Protein AF-0000000080439997 (afdb_homodimer)

Organism: NCBI:txid29372

Solvent-accessible surface area (backbone atoms only — not comparable to full-atom values): 9940 Å² total; per-residue (Å²): 113,70,69,56,51,56,52,47,49,55,49,49,41,63,66,61,65,52,60,68,53,77,73,64,44,44,28,35,40,38,34,44,61,46,39,37,36,40,36,32,36,41,65,47,78,74,46,76,52,44,46,35,39,30,28,35,37,78,88,45,39,37,34,40,32,36,43,66,38,39,79,75,43,76,54,88,40,37,38,30,35,35,33,43,54,38,37,38,34,52,59,72,80,76,79,117,114,70,70,55,51,56,51,46,50,54,49,49,42,64,66,62,66,52,60,68,54,77,74,64,46,46,30,34,39,37,33,44,59,46,40,39,37,40,36,32,35,41,66,48,78,74,46,76,50,46,47,35,39,31,29,34,37,79,87,44,41,38,35,39,31,35,44,64,39,40,79,74,43,77,56,88,40,36,37,32,37,35,34,44,56,40,36,38,34,51,60,72,80,78,79,117

Nearest PDB structures (foldseek):
  3ipf-assembly3_B  TM=9.639E-01  e=4.984E-04  Desulfitobacterium hafniense Y51
  3ipf-assembly2_A  TM=9.045E-01  e=3.988E-04  Desulfitobacterium hafniense Y51
  2ks0-assembly1_B  TM=7.551E-01  e=1.899E-03  Desulfitobacterium hafniense Y51
  7lby-assembly1_A  TM=3.905E-01  e=2.128E+00  Escherichia coli K-12
  5ejl-assembly1_A  TM=4.174E-01  e=5.487E+00  Klebsiella pneumoniae

Structure (mmCIF, N/CA/C/O backbone):
data_AF-0000000080439997-model_v1
#
loop_
_entity.id
_entity.type
_entity.pdbx_description
1 polymer 'Sporulation protein YqfC'
#
loop_
_atom_site.group_PDB
_atom_site.id
_atom_site.type_symbol
_atom_site.label_atom_id
_atom_site.label_alt_id
_atom_site.label_comp_id
_atom_site.label_asym_id
_atom_site.label_entity_id
_atom_site.label_seq_id
_atom_site.pdbx_PDB_ins_code
_atom_site.Cartn_x
_atom_site.Cartn_y
_atom_site.Cartn_z
_atom_site.occupancy
_atom_site.B_iso_or_equiv
_atom_site.auth_seq_id
_atom_site.auth_comp_id
_atom_site.auth_asym_id
_atom_site.auth_atom_id
_atom_site.pdbx_PDB_model_num
ATOM 1 N N . MET A 1 1 ? 15.32 -33.281 -9.984 1 46.03 1 MET A N 1
ATOM 2 C CA . MET A 1 1 ? 15.539 -33.312 -8.539 1 46.03 1 MET A CA 1
ATOM 3 C C . MET A 1 1 ? 15.477 -31.906 -7.957 1 46.03 1 MET A C 1
ATOM 5 O O . MET A 1 1 ? 15.352 -31.734 -6.742 1 46.03 1 MET A O 1
ATOM 9 N N . GLU A 1 2 ? 15.922 -30.922 -8.82 1 55.56 2 GLU A N 1
ATOM 10 C CA . GLU A 1 2 ? 16.031 -29.516 -8.43 1 55.56 2 GLU A CA 1
ATOM 11 C C . GLU A 1 2 ? 14.656 -28.906 -8.156 1 55.56 2 GLU A C 1
ATOM 13 O O . GLU A 1 2 ? 14.492 -28.125 -7.215 1 55.56 2 GLU A O 1
ATOM 18 N N . ASN A 1 3 ? 13.695 -29.438 -8.93 1 55.62 3 ASN A N 1
ATOM 19 C CA . ASN A 1 3 ? 12.344 -28.906 -8.781 1 55.62 3 ASN A CA 1
ATOM 20 C C . ASN A 1 3 ? 11.711 -29.359 -7.465 1 55.62 3 ASN A C 1
ATOM 22 O O . ASN A 1 3 ? 10.828 -28.672 -6.938 1 55.62 3 ASN A O 1
ATOM 26 N N . LYS A 1 4 ? 12.172 -30.562 -7.062 1 51.25 4 LYS A N 1
ATOM 27 C CA . LYS A 1 4 ? 11.641 -31.125 -5.828 1 51.25 4 LYS A CA 1
ATOM 28 C C . LYS A 1 4 ? 12.172 -30.375 -4.609 1 51.25 4 LYS A C 1
ATOM 30 O O . LYS A 1 4 ? 11.445 -30.172 -3.631 1 51.25 4 LYS A O 1
ATOM 35 N N . PHE A 1 5 ? 13.445 -29.953 -4.738 1 51.47 5 PHE A N 1
ATOM 36 C CA . PHE A 1 5 ? 14.055 -29.234 -3.621 1 51.47 5 PHE A CA 1
ATOM 37 C C . PHE A 1 5 ? 13.359 -27.891 -3.402 1 51.47 5 PHE A C 1
ATOM 39 O O . PHE A 1 5 ? 13.211 -27.453 -2.264 1 51.47 5 PHE A O 1
ATOM 46 N N . LYS A 1 6 ? 12.992 -27.188 -4.406 1 54.81 6 LYS A N 1
ATOM 47 C CA . LYS A 1 6 ? 12.32 -25.891 -4.309 1 54.81 6 LYS A CA 1
ATOM 48 C C . LYS A 1 6 ? 10.93 -26.047 -3.705 1 54.81 6 LYS A C 1
ATOM 50 O O . LYS A 1 6 ? 10.484 -25.188 -2.941 1 54.81 6 LYS A O 1
ATOM 55 N N . ASN A 1 7 ? 10.312 -27.094 -4.023 1 55.12 7 ASN A N 1
ATOM 56 C CA . ASN A 1 7 ? 8.992 -27.359 -3.465 1 55.12 7 ASN A CA 1
ATOM 57 C C . ASN A 1 7 ? 9.062 -27.641 -1.968 1 55.12 7 ASN A C 1
ATOM 59 O O . ASN A 1 7 ? 8.172 -27.25 -1.213 1 55.12 7 ASN A O 1
ATOM 63 N N . ARG A 1 8 ? 10.031 -28.5 -1.677 1 52.81 8 ARG A N 1
ATOM 64 C CA . ARG A 1 8 ? 10.18 -28.844 -0.264 1 52.81 8 ARG A CA 1
ATOM 65 C C . ARG A 1 8 ? 10.562 -27.609 0.553 1 52.81 8 ARG A C 1
ATOM 67 O O . ARG A 1 8 ? 10.188 -27.484 1.722 1 52.81 8 ARG A O 1
ATOM 74 N N . LYS A 1 9 ? 11.445 -26.75 0.109 1 53.84 9 LYS A N 1
ATOM 75 C CA . LYS A 1 9 ? 11.844 -25.5 0.754 1 53.84 9 LYS A CA 1
ATOM 76 C C . LYS A 1 9 ? 10.633 -24.609 1.023 1 53.84 9 LYS A C 1
ATOM 78 O O . LYS A 1 9 ? 10.508 -24.031 2.105 1 53.84 9 LYS A O 1
ATOM 83 N N . ASN A 1 10 ? 9.688 -24.547 0.13 1 54.62 10 ASN A N 1
ATOM 84 C CA . ASN A 1 10 ? 8.445 -23.797 0.344 1 54.62 10 ASN A CA 1
ATOM 85 C C . ASN A 1 10 ? 7.59 -24.453 1.432 1 54.62 10 ASN A C 1
ATOM 87 O O . ASN A 1 10 ? 6.93 -23.75 2.203 1 54.62 10 ASN A O 1
ATOM 91 N N . GLU A 1 11 ? 7.75 -25.797 1.513 1 54.31 11 GLU A N 1
ATOM 92 C CA . GLU A 1 11 ? 7.004 -26.516 2.539 1 54.31 11 GLU A CA 1
ATOM 93 C C . GLU A 1 11 ? 7.625 -26.312 3.918 1 54.31 11 GLU A C 1
ATOM 95 O O . GLU A 1 11 ? 6.91 -26.172 4.91 1 54.31 11 GLU A O 1
ATOM 100 N N . VAL A 1 12 ? 8.906 -26.547 3.975 1 55.28 12 VAL A N 1
ATOM 101 C CA . VAL A 1 12 ? 9.586 -26.344 5.25 1 55.28 12 VAL A CA 1
ATOM 102 C C . VAL A 1 12 ? 9.43 -24.891 5.684 1 55.28 12 VAL A C 1
ATOM 104 O O . VAL A 1 12 ? 9.195 -24.609 6.863 1 55.28 12 VAL A O 1
ATOM 107 N N . ILE A 1 13 ? 9.648 -23.938 4.742 1 53.53 13 ILE A N 1
ATOM 108 C CA . ILE A 1 13 ? 9.508 -22.516 5.035 1 53.53 13 ILE A CA 1
ATOM 109 C C . ILE A 1 13 ? 8.086 -22.234 5.516 1 53.53 13 ILE A C 1
ATOM 111 O O . ILE A 1 13 ? 7.887 -21.453 6.445 1 53.53 13 ILE A O 1
ATOM 115 N N . LYS A 1 14 ? 7.145 -22.875 4.859 1 51.69 14 LYS A N 1
ATOM 116 C CA . LYS A 1 14 ? 5.777 -22.719 5.355 1 51.69 14 LYS A CA 1
ATOM 117 C C . LYS A 1 14 ? 5.66 -23.203 6.801 1 51.69 14 LYS A C 1
ATOM 119 O O . LYS A 1 14 ? 4.855 -22.688 7.57 1 51.69 14 LYS A O 1
ATOM 124 N N . LYS A 1 15 ? 6.387 -24.25 7.043 1 51.72 15 LYS A N 1
ATOM 125 C CA . LYS A 1 15 ? 6.301 -24.828 8.383 1 51.72 15 LYS A CA 1
ATOM 126 C C . LYS A 1 15 ? 7.094 -24 9.391 1 51.72 15 LYS A C 1
ATOM 128 O O . LYS A 1 15 ? 6.828 -24.047 10.594 1 51.72 15 LYS A O 1
ATOM 133 N N . LEU A 1 16 ? 8.242 -23.469 8.82 1 53.72 16 LEU A N 1
ATOM 134 C CA . LEU A 1 16 ? 9.086 -22.797 9.805 1 53.72 16 LEU A CA 1
ATOM 135 C C . LEU A 1 16 ? 8.508 -21.438 10.18 1 53.72 16 LEU A C 1
ATOM 137 O O . LEU A 1 16 ? 9 -20.781 11.102 1 53.72 16 LEU A O 1
ATOM 141 N N . ASN A 1 17 ? 7.395 -21.141 9.938 1 54 17 ASN A N 1
ATOM 142 C CA . ASN A 1 17 ? 6.719 -19.891 10.234 1 54 17 ASN A CA 1
ATOM 143 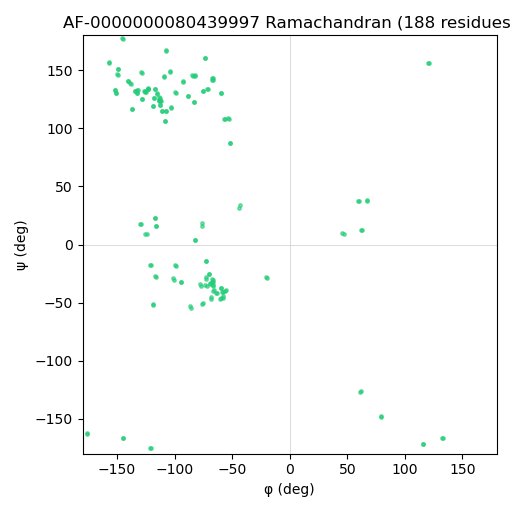C C . ASN A 1 17 ? 7.57 -18.688 9.836 1 54 17 ASN A C 1
ATOM 145 O O . ASN A 1 17 ? 7.57 -17.656 10.523 1 54 17 ASN A O 1
ATOM 149 N N . LEU A 1 18 ? 8.719 -18.984 9.102 1 55.97 18 LEU A N 1
ATOM 150 C CA . LEU A 1 18 ? 9.539 -17.828 8.75 1 55.97 18 LEU A CA 1
ATOM 151 C C . LEU A 1 18 ? 8.742 -16.844 7.906 1 55.97 18 LEU A C 1
ATOM 153 O O . LEU A 1 18 ? 7.895 -17.234 7.105 1 55.97 18 LEU A O 1
ATOM 157 N N . PRO A 1 19 ? 8.812 -15.641 8.336 1 54.41 19 PRO A N 1
ATOM 158 C CA . PRO A 1 19 ? 8.031 -14.648 7.602 1 54.41 19 PRO A CA 1
ATOM 159 C C . PRO A 1 19 ? 8.367 -14.602 6.113 1 54.41 19 PRO A C 1
ATOM 161 O O . PRO A 1 19 ? 9.523 -14.828 5.73 1 54.41 19 PRO A O 1
ATOM 164 N N . LYS A 1 20 ? 7.527 -15.062 5.203 1 54.53 20 LYS A N 1
ATOM 165 C CA . LYS A 1 20 ? 7.641 -15.016 3.75 1 54.53 20 LYS A CA 1
ATOM 166 C C . LYS A 1 20 ? 8.617 -13.938 3.307 1 54.53 20 LYS A C 1
ATOM 168 O O . LYS A 1 20 ? 9.352 -14.117 2.328 1 54.53 20 LYS A O 1
ATOM 173 N N . GLU A 1 21 ? 8.742 -12.898 4.121 1 59.5 21 GLU A N 1
ATOM 174 C CA . GLU A 1 21 ? 9.562 -11.758 3.711 1 59.5 21 GLU A CA 1
ATOM 175 C C . GLU A 1 21 ? 11.047 -12.125 3.689 1 59.5 21 GLU A C 1
ATOM 177 O O . GLU A 1 21 ? 11.781 -11.719 2.789 1 59.5 21 GLU A O 1
ATOM 182 N N . VAL A 1 22 ? 11.391 -13.008 4.625 1 60.62 22 VAL A N 1
ATOM 183 C CA . VAL A 1 22 ? 12.805 -13.32 4.785 1 60.62 22 VAL A CA 1
ATOM 184 C C . VAL A 1 22 ? 13.297 -14.125 3.586 1 60.62 22 VAL A C 1
ATOM 186 O O . VAL A 1 22 ? 14.422 -13.938 3.119 1 60.62 22 VAL A O 1
ATOM 189 N N . MET A 1 23 ? 12.391 -14.727 3.064 1 67.25 23 MET A N 1
ATOM 190 C CA . MET A 1 23 ? 12.906 -15.68 2.08 1 67.25 23 MET A CA 1
ATOM 191 C C . MET A 1 23 ? 12.766 -15.125 0.666 1 67.25 23 MET A C 1
ATOM 193 O O . MET A 1 23 ? 13.609 -15.391 -0.193 1 67.25 23 MET A O 1
ATOM 197 N N . THR A 1 24 ? 11.836 -14.375 0.482 1 77.31 24 THR A N 1
ATOM 198 C CA . THR A 1 24 ? 11.562 -14.047 -0.915 1 77.31 24 THR A CA 1
ATOM 199 C C . THR A 1 24 ? 12.156 -12.695 -1.282 1 77.31 24 THR A C 1
ATOM 201 O O . THR A 1 24 ? 12.445 -12.43 -2.451 1 77.31 24 THR A O 1
ATOM 204 N N . GLY A 1 25 ? 12.477 -11.875 -0.293 1 87.88 25 GLY A N 1
ATOM 205 C CA . GLY A 1 25 ? 12.953 -10.531 -0.584 1 87.88 25 GLY A CA 1
ATOM 206 C C . GLY A 1 25 ? 11.922 -9.672 -1.301 1 87.88 25 GLY A C 1
ATOM 207 O O . GLY A 1 25 ? 12.266 -8.641 -1.887 1 87.88 25 GLY A O 1
ATOM 208 N N . GLU A 1 26 ? 10.734 -10.203 -1.282 1 91.75 26 GLU A N 1
ATOM 209 C CA . GLU A 1 26 ? 9.68 -9.43 -1.939 1 91.75 26 GLU A CA 1
ATOM 210 C C . GLU A 1 26 ? 9.391 -8.133 -1.19 1 91.75 26 GLU A C 1
ATOM 212 O O . GLU A 1 26 ? 9.398 -8.109 0.042 1 91.75 26 GLU A O 1
ATOM 217 N N . PRO A 1 27 ? 9.141 -7.078 -1.965 1 95.31 27 PRO A N 1
ATOM 218 C CA . PRO A 1 27 ? 8.859 -5.816 -1.273 1 95.31 27 PRO A CA 1
ATOM 219 C C . PRO A 1 27 ? 7.551 -5.852 -0.492 1 95.31 27 PRO A C 1
ATOM 221 O O . PRO A 1 27 ? 6.605 -6.531 -0.896 1 95.31 27 PRO A O 1
ATOM 224 N N . LYS A 1 28 ? 7.516 -5.27 0.567 1 96.62 28 LYS A N 1
ATOM 225 C CA . LYS A 1 28 ? 6.32 -5.047 1.38 1 96.62 28 LYS A CA 1
ATOM 226 C C . LYS A 1 28 ? 6.035 -3.559 1.548 1 96.62 28 LYS A C 1
ATOM 228 O O . LYS A 1 28 ? 6.879 -2.814 2.057 1 96.62 28 LYS A O 1
ATOM 233 N N . ILE A 1 29 ? 4.906 -3.117 1.091 1 97.56 29 ILE A N 1
ATOM 234 C CA . ILE A 1 29 ? 4.527 -1.709 1.139 1 97.56 29 ILE A CA 1
ATOM 235 C C . ILE A 1 29 ? 3.355 -1.523 2.102 1 97.56 29 ILE A C 1
ATOM 237 O O . ILE A 1 29 ? 2.326 -2.189 1.971 1 97.56 29 ILE A O 1
ATOM 241 N N . THR A 1 30 ? 3.537 -0.731 3.121 1 97.75 30 THR A N 1
ATOM 242 C CA . THR A 1 30 ? 2.467 -0.41 4.059 1 97.75 30 THR A CA 1
ATOM 243 C C . THR A 1 30 ? 2.09 1.065 3.965 1 97.75 30 THR A C 1
ATOM 245 O O . THR A 1 30 ? 2.943 1.941 4.121 1 97.75 30 THR A O 1
ATOM 248 N N . ILE A 1 31 ? 0.847 1.325 3.715 1 96.88 31 ILE A N 1
ATOM 249 C CA . ILE A 1 31 ? 0.321 2.684 3.629 1 96.88 31 ILE A CA 1
ATOM 250 C C . ILE A 1 31 ? -0.645 2.936 4.785 1 96.88 31 ILE A C 1
ATOM 252 O O . ILE A 1 31 ? -1.577 2.16 5.004 1 96.88 31 ILE A O 1
ATOM 256 N N . ILE A 1 32 ? -0.375 3.926 5.5 1 95.81 32 ILE A N 1
ATOM 257 C CA . ILE A 1 32 ? -1.282 4.355 6.559 1 95.81 32 ILE A CA 1
ATOM 258 C C . ILE A 1 32 ? -1.982 5.648 6.148 1 95.81 32 ILE A C 1
ATOM 260 O O . ILE A 1 32 ? -1.347 6.699 6.043 1 95.81 32 ILE A O 1
ATOM 264 N N . GLY A 1 33 ? -3.283 5.531 5.98 1 94.44 33 GLY A N 1
ATOM 265 C CA . GLY A 1 33 ? -3.988 6.684 5.438 1 94.44 33 GLY A CA 1
ATOM 266 C C . GLY A 1 33 ? -3.523 7.066 4.047 1 94.44 33 GLY A C 1
ATOM 267 O O . GLY A 1 33 ? -3.572 6.25 3.123 1 94.44 33 GLY A O 1
ATOM 268 N N . LYS A 1 34 ? -3.168 8.25 3.898 1 94.31 34 LYS A N 1
ATOM 269 C CA . LYS A 1 34 ? -2.535 8.758 2.686 1 94.31 34 LYS A CA 1
ATOM 270 C C . LYS A 1 34 ? -1.27 9.547 3.016 1 94.31 34 LYS A C 1
ATOM 272 O O . LYS A 1 34 ? -0.798 10.344 2.201 1 94.31 34 LYS A O 1
ATOM 277 N N . GLU A 1 35 ? -0.802 9.305 4.262 1 95.56 35 GLU A N 1
ATOM 278 C CA . GLU A 1 35 ? 0.202 10.234 4.762 1 95.56 35 GLU A CA 1
ATOM 279 C C . GLU A 1 35 ? 1.536 9.539 5 1 95.56 35 GLU A C 1
ATOM 281 O O . GLU A 1 35 ? 2.582 10.188 5.062 1 95.56 35 GLU A O 1
ATOM 286 N N . GLU A 1 36 ? 1.481 8.336 5.27 1 97 36 GLU A N 1
ATOM 287 C CA . GLU A 1 36 ? 2.713 7.621 5.59 1 97 36 GLU A CA 1
ATOM 288 C C . GLU A 1 36 ? 2.811 6.312 4.809 1 97 36 GLU A C 1
ATOM 290 O O . GLU A 1 36 ? 1.851 5.543 4.754 1 97 36 GLU A O 1
ATOM 295 N N . ILE A 1 37 ? 4.023 6.09 4.203 1 97.75 37 ILE A N 1
ATOM 296 C CA . ILE A 1 37 ? 4.285 4.84 3.496 1 97.75 37 ILE A CA 1
ATOM 297 C C . ILE A 1 37 ? 5.59 4.227 4 1 97.75 37 ILE A C 1
ATOM 299 O O . ILE A 1 37 ? 6.617 4.906 4.066 1 97.75 37 ILE A O 1
ATOM 303 N N . ASN A 1 38 ? 5.492 3.039 4.41 1 97.94 38 ASN A N 1
ATOM 304 C CA . ASN A 1 38 ? 6.664 2.236 4.746 1 97.94 38 ASN A CA 1
ATOM 305 C C . ASN A 1 38 ? 6.977 1.217 3.652 1 97.94 38 ASN A C 1
ATOM 307 O O . ASN A 1 38 ? 6.133 0.383 3.318 1 97.94 38 ASN A O 1
ATOM 311 N N . ILE A 1 39 ? 8.133 1.283 3.025 1 97.88 39 ILE A N 1
ATOM 312 C CA . ILE A 1 39 ? 8.539 0.369 1.965 1 97.88 39 ILE A CA 1
ATOM 313 C C . ILE A 1 39 ? 9.68 -0.519 2.459 1 97.88 39 ILE A C 1
ATOM 315 O O . ILE A 1 39 ? 10.773 -0.031 2.744 1 97.88 39 ILE A O 1
ATOM 319 N N . GLU A 1 40 ? 9.414 -1.778 2.547 1 95.75 40 GLU A N 1
ATOM 320 C CA . GLU A 1 40 ? 10.398 -2.771 2.961 1 95.75 40 GLU A CA 1
ATOM 321 C C . GLU A 1 40 ? 10.922 -3.561 1.765 1 95.75 40 GLU A C 1
ATOM 323 O O . GLU A 1 40 ? 10.203 -3.768 0.786 1 95.75 40 GLU A O 1
ATOM 328 N N . ASN A 1 41 ? 12.117 -3.914 1.939 1 95.62 41 ASN A N 1
ATOM 329 C CA . ASN A 1 41 ? 12.82 -4.723 0.949 1 95.62 41 ASN A CA 1
ATOM 330 C C . ASN A 1 41 ? 12.898 -4.012 -0.399 1 95.62 41 ASN A C 1
ATOM 332 O O . ASN A 1 41 ? 12.578 -4.602 -1.435 1 95.62 41 ASN A O 1
ATOM 336 N N . HIS A 1 42 ? 13.086 -2.654 -0.269 1 96.5 42 HIS A N 1
ATOM 337 C CA . HIS A 1 42 ? 13.43 -1.918 -1.481 1 96.5 42 HIS A CA 1
ATOM 338 C C . HIS A 1 42 ? 14.867 -2.191 -1.908 1 96.5 42 HIS A C 1
ATOM 340 O O . HIS A 1 42 ? 15.672 -2.676 -1.111 1 96.5 42 HIS A O 1
ATOM 346 N N . LYS A 1 43 ? 15.172 -1.918 -3.172 1 96.44 43 LYS A N 1
ATOM 347 C CA . LYS A 1 43 ? 16.516 -2.139 -3.697 1 96.44 43 LYS A CA 1
ATOM 348 C C . LYS A 1 43 ? 17.156 -0.825 -4.141 1 96.44 43 LYS A C 1
ATOM 350 O O . LYS A 1 43 ? 17.938 -0.8 -5.094 1 96.44 43 LYS A O 1
ATOM 355 N N . GLY A 1 44 ? 16.703 0.245 -3.627 1 96.81 44 GLY A N 1
ATOM 356 C CA . GLY A 1 44 ? 17.344 1.529 -3.877 1 96.81 44 GLY A CA 1
ATOM 357 C C . GLY A 1 44 ? 16.406 2.539 -4.523 1 96.81 44 GLY A C 1
ATOM 358 O O . GLY A 1 44 ? 15.477 2.162 -5.234 1 96.81 44 GLY A O 1
ATOM 359 N N . ILE A 1 45 ? 16.734 3.781 -4.328 1 97.62 45 ILE A N 1
ATOM 360 C CA . ILE A 1 45 ? 15.953 4.883 -4.891 1 97.62 45 ILE A CA 1
ATOM 361 C C . ILE A 1 45 ? 16.469 5.211 -6.289 1 97.62 45 ILE A C 1
ATOM 363 O O . ILE A 1 45 ? 17.672 5.379 -6.492 1 97.62 45 ILE A O 1
ATOM 367 N N . ILE A 1 46 ? 15.578 5.242 -7.215 1 97.69 46 ILE A N 1
ATOM 368 C CA . ILE A 1 46 ? 15.906 5.637 -8.578 1 97.69 46 ILE A CA 1
ATOM 369 C C . ILE A 1 46 ? 15.828 7.156 -8.711 1 97.69 46 ILE A C 1
ATOM 371 O O . ILE A 1 46 ? 16.766 7.789 -9.219 1 97.69 46 ILE A O 1
ATOM 375 N N . LYS A 1 47 ? 14.711 7.703 -8.344 1 97.69 47 LYS A N 1
ATOM 376 C CA . LYS A 1 47 ? 14.445 9.133 -8.422 1 97.69 47 LYS A CA 1
ATOM 377 C C . LYS A 1 47 ? 13.484 9.57 -7.316 1 97.69 47 LYS A C 1
ATOM 379 O O . LYS A 1 47 ? 12.633 8.797 -6.879 1 97.69 47 LYS A O 1
ATOM 384 N N . PHE A 1 48 ? 13.773 10.859 -6.871 1 97.75 48 PHE A N 1
ATOM 385 C CA . PHE A 1 48 ? 12.93 11.359 -5.789 1 97.75 48 PHE A CA 1
ATOM 386 C C . PHE A 1 48 ? 12.805 12.875 -5.852 1 97.75 48 PHE A C 1
ATOM 388 O O . PHE A 1 48 ? 13.797 13.578 -6.078 1 97.75 48 PHE A O 1
ATOM 395 N N . ASP A 1 49 ? 11.562 13.312 -5.777 1 97.56 49 ASP A N 1
ATOM 396 C CA . ASP A 1 49 ? 11.273 14.711 -5.484 1 97.56 49 ASP A CA 1
ATOM 397 C C . ASP A 1 49 ? 10.016 14.844 -4.633 1 97.56 49 ASP A C 1
ATOM 399 O O . ASP A 1 49 ? 9.539 13.867 -4.059 1 97.56 49 ASP A O 1
ATOM 403 N N . ASP A 1 50 ? 9.547 16.016 -4.559 1 97.38 50 ASP A N 1
ATOM 404 C CA . ASP A 1 50 ? 8.453 16.219 -3.619 1 97.38 50 ASP A CA 1
ATOM 405 C C . ASP A 1 50 ? 7.117 15.805 -4.234 1 97.38 50 ASP A C 1
ATOM 407 O O . ASP A 1 50 ? 6.074 15.891 -3.584 1 97.38 50 ASP A O 1
ATOM 411 N N . ASN A 1 51 ? 7.148 15.258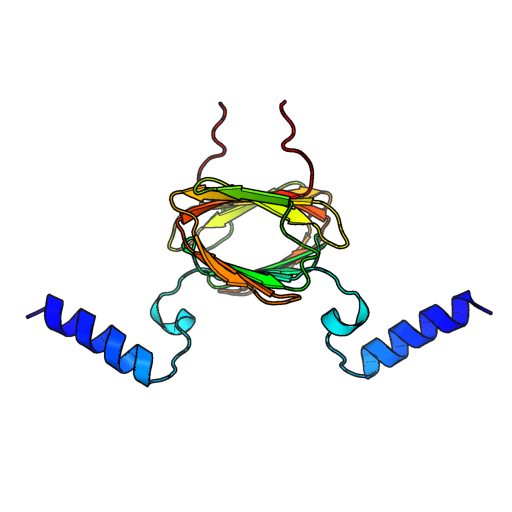 -5.477 1 97.75 51 ASN A N 1
ATOM 412 C CA . ASN A 1 51 ? 5.91 14.852 -6.133 1 97.75 51 ASN A CA 1
AT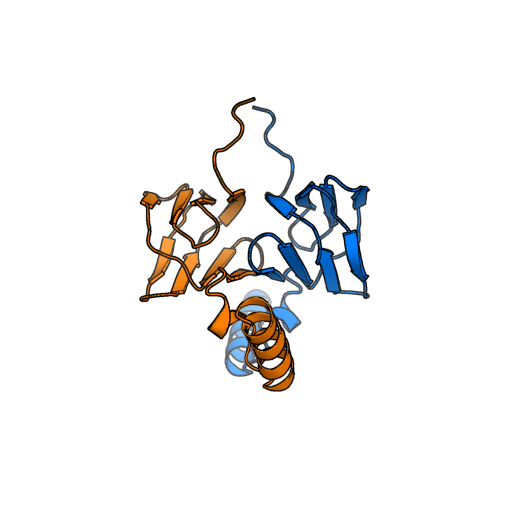OM 413 C C . ASN A 1 51 ? 5.91 13.367 -6.477 1 97.75 51 ASN A C 1
ATOM 415 O O . ASN A 1 51 ? 4.879 12.812 -6.852 1 97.75 51 ASN A O 1
ATOM 419 N N . PHE A 1 52 ? 7.086 12.734 -6.496 1 96.75 52 PHE A N 1
ATOM 420 C CA . PHE A 1 52 ? 7.105 11.305 -6.754 1 96.75 52 PHE A CA 1
ATOM 421 C C . PHE A 1 52 ? 8.375 10.672 -6.191 1 96.75 52 PHE A C 1
ATOM 423 O O . PHE A 1 52 ? 9.375 11.359 -5.969 1 96.75 52 PHE A O 1
ATOM 430 N N . ILE A 1 53 ? 8.367 9.383 -5.906 1 97.62 53 ILE A N 1
ATOM 431 C CA . ILE A 1 53 ? 9.523 8.547 -5.594 1 97.62 53 ILE A CA 1
ATOM 432 C C . ILE A 1 53 ? 9.461 7.258 -6.41 1 97.62 53 ILE A C 1
ATOM 434 O O . ILE A 1 53 ? 8.414 6.609 -6.484 1 97.62 53 ILE A O 1
ATOM 438 N N . SER A 1 54 ? 10.555 6.957 -7.039 1 97.88 54 SER A N 1
ATOM 439 C CA . SER A 1 54 ? 10.719 5.727 -7.801 1 97.88 54 SER A CA 1
ATOM 440 C C . SER A 1 54 ? 11.797 4.836 -7.184 1 97.88 54 SER A C 1
ATOM 442 O O . SER A 1 54 ? 12.914 5.293 -6.926 1 97.88 54 SER A O 1
ATOM 444 N N . LEU A 1 55 ? 11.438 3.586 -7 1 97.62 55 LEU A N 1
ATOM 445 C CA . LEU A 1 55 ? 12.328 2.658 -6.305 1 97.62 55 LEU A CA 1
ATOM 446 C C . LEU A 1 55 ? 12.523 1.384 -7.121 1 97.62 55 LEU A C 1
ATOM 448 O O . LEU A 1 55 ? 11.594 0.922 -7.793 1 97.62 55 LEU A O 1
ATOM 452 N N . ASN A 1 56 ? 13.68 0.887 -6.941 1 97.62 56 ASN A N 1
ATOM 453 C CA . ASN A 1 56 ? 13.906 -0.47 -7.426 1 97.62 56 ASN A CA 1
ATOM 454 C C . ASN A 1 56 ? 13.453 -1.513 -6.41 1 97.62 56 ASN A C 1
ATOM 456 O O . ASN A 1 56 ? 13.539 -1.288 -5.199 1 97.62 56 ASN A O 1
ATOM 460 N N . SER A 1 57 ? 12.961 -2.604 -6.938 1 95.69 57 SER A N 1
ATOM 461 C CA . SER A 1 57 ? 12.625 -3.756 -6.109 1 95.69 57 SER A CA 1
ATOM 462 C C . SER A 1 57 ? 12.891 -5.062 -6.848 1 95.69 57 SER A C 1
ATOM 464 O O . SER A 1 57 ? 13.266 -5.055 -8.023 1 95.69 57 SER A O 1
ATOM 466 N N . THR A 1 58 ? 12.656 -6.184 -6.145 1 94.56 58 THR A N 1
ATOM 467 C CA . THR A 1 58 ? 12.883 -7.492 -6.746 1 94.56 58 THR A CA 1
ATOM 468 C C . THR A 1 58 ? 11.812 -7.801 -7.785 1 94.56 58 THR A C 1
ATOM 470 O O . THR A 1 58 ? 11.984 -8.688 -8.625 1 94.56 58 THR A O 1
ATOM 473 N N . ILE A 1 59 ? 10.773 -7.023 -7.746 1 93.5 59 ILE A N 1
ATOM 474 C CA . ILE A 1 59 ? 9.703 -7.332 -8.68 1 93.5 59 ILE A CA 1
ATOM 475 C C . ILE A 1 59 ? 9.523 -6.176 -9.664 1 93.5 59 ILE A C 1
ATOM 477 O O . ILE A 1 59 ? 8.477 -6.055 -10.305 1 93.5 59 ILE A O 1
ATOM 481 N N . GLY A 1 60 ? 10.422 -5.309 -9.773 1 94.69 60 GLY A N 1
ATOM 482 C CA . GLY A 1 60 ? 10.398 -4.211 -10.734 1 94.69 60 GLY A CA 1
ATOM 483 C C . GLY A 1 60 ? 10.336 -2.846 -10.07 1 94.69 60 GLY A C 1
ATOM 484 O O . GLY A 1 60 ? 10.469 -2.732 -8.852 1 94.69 60 GLY A O 1
ATOM 485 N N . ARG A 1 61 ? 10.141 -1.882 -10.914 1 97 61 ARG A N 1
ATOM 486 C CA . ARG A 1 61 ? 10.117 -0.495 -10.461 1 97 61 ARG A CA 1
ATOM 487 C C . ARG A 1 61 ? 8.812 -0.176 -9.742 1 97 61 ARG A C 1
ATOM 489 O O . ARG A 1 61 ? 7.73 -0.551 -10.203 1 97 61 ARG A O 1
ATOM 496 N N . LEU A 1 62 ? 8.945 0.423 -8.641 1 96.94 62 LEU A N 1
ATOM 497 C CA . LEU A 1 62 ? 7.809 0.912 -7.859 1 96.94 62 LEU A CA 1
ATOM 498 C C . LEU A 1 62 ? 7.809 2.436 -7.805 1 96.94 62 LEU A C 1
ATOM 500 O O . LEU A 1 62 ? 8.805 3.049 -7.426 1 96.94 62 LEU A O 1
ATOM 504 N N . THR A 1 63 ? 6.684 3.018 -8.172 1 97.69 63 THR A N 1
ATOM 505 C CA . THR A 1 63 ? 6.602 4.473 -8.172 1 97.69 63 THR A CA 1
ATOM 506 C C . THR A 1 63 ? 5.445 4.945 -7.289 1 97.69 63 THR A C 1
ATOM 508 O O . THR A 1 63 ? 4.344 4.395 -7.355 1 97.69 63 THR A O 1
ATOM 511 N N . ILE A 1 64 ? 5.723 5.926 -6.48 1 97.12 64 ILE A N 1
ATOM 512 C CA . ILE A 1 64 ? 4.723 6.57 -5.641 1 97.12 64 ILE A CA 1
ATOM 513 C C . ILE A 1 64 ? 4.602 8.047 -6.023 1 97.12 64 ILE A C 1
ATOM 515 O O . ILE A 1 64 ? 5.602 8.758 -6.102 1 97.12 64 ILE A O 1
ATOM 519 N N . GLU A 1 65 ? 3.393 8.477 -6.316 1 97.38 65 GLU A N 1
ATOM 520 C CA . GLU A 1 65 ? 3.117 9.875 -6.609 1 97.38 65 GLU A CA 1
ATOM 521 C C . GLU A 1 65 ? 2.32 10.531 -5.484 1 97.38 65 GLU A C 1
ATOM 523 O O . GLU A 1 65 ? 1.464 9.891 -4.871 1 97.38 65 GLU A O 1
ATOM 528 N N . GLY A 1 66 ? 2.639 11.789 -5.273 1 97.19 66 GLY A N 1
ATOM 529 C CA . GLY A 1 66 ? 1.931 12.539 -4.246 1 97.19 66 GLY A CA 1
ATOM 530 C C . GLY A 1 66 ? 2.34 14 -4.184 1 97.19 66 GLY A C 1
ATOM 531 O O . GLY A 1 66 ? 2.748 14.578 -5.195 1 97.19 66 GLY A O 1
ATOM 532 N N . THR A 1 67 ? 1.995 14.578 -3.09 1 97.62 67 THR A N 1
ATOM 533 C CA . THR A 1 67 ? 2.326 15.977 -2.85 1 97.62 67 THR A CA 1
ATOM 534 C C . THR A 1 67 ? 3.078 16.141 -1.53 1 97.62 67 THR A C 1
ATOM 536 O O . THR A 1 67 ? 2.707 15.531 -0.522 1 97.62 67 THR A O 1
ATOM 539 N N . GLY A 1 68 ? 4.184 16.891 -1.586 1 98.06 68 GLY A N 1
ATOM 540 C CA . GLY A 1 68 ? 4.953 17.156 -0.381 1 98.06 68 GLY A CA 1
ATOM 541 C C . GLY A 1 68 ? 5.625 15.922 0.185 1 98.06 68 GLY A C 1
ATOM 542 O O . GLY A 1 68 ? 5.68 15.742 1.403 1 98.06 68 GLY A O 1
ATOM 543 N N . LEU A 1 69 ? 6.082 15.125 -0.725 1 97.81 69 LEU A N 1
ATOM 544 C CA . LEU A 1 69 ? 6.719 13.891 -0.286 1 97.81 69 LEU A CA 1
ATOM 545 C C . LEU A 1 69 ? 8.078 14.172 0.346 1 97.81 69 LEU A C 1
ATOM 547 O O . LEU A 1 69 ? 8.852 14.984 -0.167 1 97.81 69 LEU A O 1
ATOM 551 N N . GLU A 1 70 ? 8.25 13.5 1.514 1 98.19 70 GLU A N 1
ATOM 552 C CA . GLU A 1 70 ? 9.5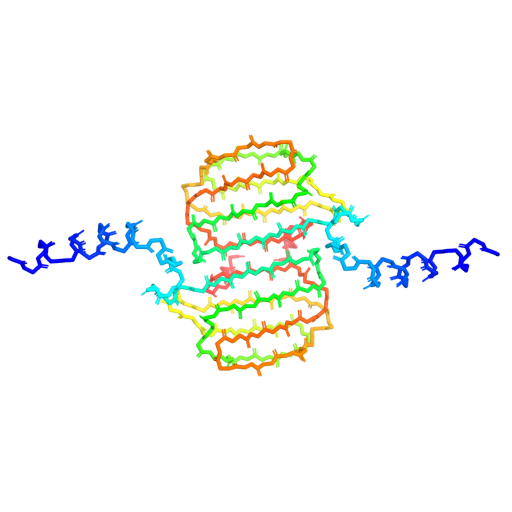16 13.602 2.244 1 98.19 70 GLU A CA 1
ATOM 553 C C . GLU A 1 70 ? 9.945 12.242 2.789 1 98.19 70 GLU A C 1
ATOM 555 O O . GLU A 1 70 ? 9.133 11.5 3.342 1 98.19 70 GLU A O 1
ATOM 560 N N . ILE A 1 71 ? 11.203 12.016 2.664 1 97.81 71 ILE A N 1
ATOM 561 C CA . ILE A 1 71 ? 11.734 10.789 3.248 1 97.81 71 ILE A CA 1
ATOM 562 C C . ILE A 1 71 ? 12.016 11.008 4.734 1 97.81 71 ILE A C 1
ATOM 564 O O . ILE A 1 71 ? 12.828 11.867 5.094 1 97.81 71 ILE A O 1
ATOM 568 N N . LEU A 1 72 ? 11.398 10.195 5.535 1 97.5 72 LEU A N 1
ATOM 569 C CA . LEU A 1 72 ? 11.555 10.328 6.98 1 97.5 72 LEU A CA 1
ATOM 570 C C . LEU A 1 72 ? 12.656 9.398 7.492 1 97.5 72 LEU A C 1
ATOM 572 O O . LEU A 1 72 ? 13.297 9.695 8.5 1 97.5 72 LEU A O 1
ATOM 576 N N . TYR A 1 73 ? 12.797 8.367 6.91 1 97.25 73 TYR A N 1
ATOM 577 C CA . TYR A 1 73 ? 13.703 7.312 7.344 1 97.25 73 TYR A CA 1
ATOM 578 C C . TYR A 1 73 ? 14.188 6.488 6.156 1 97.25 73 TYR A C 1
ATOM 580 O O . TYR A 1 73 ? 13.406 6.137 5.273 1 97.25 73 TYR A O 1
ATOM 588 N N . ILE A 1 74 ? 15.461 6.254 6.098 1 97.12 74 ILE A N 1
ATOM 589 C CA . ILE A 1 74 ? 16.047 5.422 5.047 1 97.12 74 ILE A CA 1
ATOM 590 C C . ILE A 1 74 ? 17.094 4.484 5.645 1 97.12 74 ILE A C 1
ATOM 592 O O . ILE A 1 74 ? 17.984 4.926 6.359 1 97.12 74 ILE A O 1
ATOM 596 N N . GLU A 1 75 ? 16.844 3.316 5.555 1 95.88 75 GLU A N 1
ATOM 597 C CA . GLU A 1 75 ? 17.812 2.279 5.906 1 95.88 75 GLU A CA 1
ATOM 598 C C . GLU A 1 75 ? 18.109 1.375 4.715 1 95.88 75 GLU A C 1
ATOM 600 O O . GLU A 1 75 ? 17.672 1.654 3.594 1 95.88 75 GLU A O 1
ATOM 605 N N . GLU A 1 76 ? 18.859 0.363 4.898 1 94.69 76 GLU A N 1
ATOM 606 C CA . GLU A 1 76 ? 19.312 -0.514 3.822 1 94.69 76 GLU A CA 1
ATOM 607 C C . GLU A 1 76 ? 18.125 -1.112 3.064 1 94.69 76 GLU A C 1
ATOM 609 O O . GLU A 1 76 ? 18.094 -1.087 1.833 1 94.69 76 GLU A O 1
ATOM 614 N N . GLU A 1 77 ? 17.141 -1.6 3.865 1 95.44 77 GLU A N 1
ATOM 615 C CA . GLU A 1 77 ? 16.031 -2.291 3.199 1 95.44 77 GLU A CA 1
ATOM 616 C C . GLU A 1 77 ? 14.688 -1.66 3.553 1 95.44 77 GLU A C 1
ATOM 618 O O . GLU A 1 77 ? 13.633 -2.248 3.301 1 95.44 77 GLU A O 1
ATOM 623 N N . THR A 1 78 ? 14.773 -0.524 4.211 1 96.69 78 THR A N 1
ATOM 624 C CA . THR A 1 78 ? 13.523 0.11 4.625 1 96.69 78 THR A CA 1
ATOM 625 C C . THR A 1 78 ? 13.547 1.604 4.312 1 96.69 78 THR A C 1
ATOM 627 O O . THR A 1 78 ? 14.555 2.279 4.562 1 96.69 78 THR A O 1
ATOM 630 N N . ILE A 1 79 ? 12.453 2.148 3.668 1 98.06 79 ILE A N 1
ATOM 631 C CA . ILE A 1 79 ? 12.234 3.574 3.453 1 98.06 79 ILE A CA 1
ATOM 632 C C . ILE A 1 79 ? 10.875 3.982 4.012 1 98.06 79 ILE A C 1
ATOM 634 O O . ILE A 1 79 ? 9.883 3.273 3.824 1 98.06 79 ILE A O 1
ATOM 638 N N . ILE A 1 80 ? 10.844 5.02 4.777 1 98.25 80 ILE A N 1
ATOM 639 C CA . ILE A 1 80 ? 9.578 5.602 5.215 1 98.25 80 ILE A CA 1
ATOM 640 C C . ILE A 1 80 ? 9.391 6.977 4.574 1 98.25 80 ILE A C 1
ATOM 642 O O . ILE A 1 80 ? 10.25 7.852 4.711 1 98.25 80 ILE A O 1
ATOM 646 N N . VAL A 1 81 ? 8.312 7.117 3.898 1 98.06 81 VAL A N 1
ATOM 647 C CA . VAL A 1 81 ? 8.023 8.367 3.193 1 98.06 81 VAL A CA 1
ATOM 648 C C . VAL A 1 81 ? 6.766 9.008 3.777 1 98.06 81 VAL A C 1
ATOM 650 O O . VAL A 1 81 ? 5.777 8.328 4.047 1 98.06 81 VAL A O 1
ATOM 653 N N . SER A 1 82 ? 6.875 10.273 4.02 1 97.94 82 SER A N 1
ATOM 654 C CA . SER A 1 82 ? 5.719 11.062 4.438 1 97.94 82 SER A CA 1
ATOM 655 C C . SER A 1 82 ? 5.246 11.984 3.316 1 97.94 82 SER A C 1
ATOM 657 O O . SER A 1 82 ? 5.961 12.195 2.336 1 97.94 82 SER A O 1
ATOM 659 N N . GLY A 1 83 ? 4.098 12.547 3.43 1 97.5 83 GLY A N 1
ATOM 660 C CA . GLY A 1 83 ? 3.414 13.383 2.455 1 97.5 83 GLY A CA 1
ATOM 661 C C . GLY A 1 83 ? 1.96 13 2.254 1 97.5 83 GLY A C 1
ATOM 662 O O . GLY A 1 83 ? 1.362 12.344 3.111 1 97.5 83 GLY A O 1
ATOM 663 N N . THR A 1 84 ? 1.386 13.547 1.17 1 97.25 84 THR A N 1
ATOM 664 C CA . THR A 1 84 ? 0.051 13.125 0.759 1 97.25 84 THR A CA 1
ATOM 665 C C . THR A 1 84 ? 0.117 12.289 -0.517 1 97.25 84 THR A C 1
ATOM 667 O O . THR A 1 84 ? 0.334 12.828 -1.605 1 97.25 84 THR A O 1
ATOM 670 N N . PHE A 1 85 ? -0.095 11.016 -0.323 1 95.31 85 PHE A N 1
ATOM 671 C CA . PHE A 1 85 ? 0.048 10.086 -1.44 1 95.31 85 PHE A CA 1
ATOM 672 C C . PHE A 1 85 ? -1.219 10.062 -2.287 1 95.31 85 PHE A C 1
ATOM 674 O O . PHE A 1 85 ? -2.33 10.102 -1.754 1 95.31 85 PHE A O 1
ATOM 681 N N . ASN A 1 86 ? -1.041 9.883 -3.641 1 95.19 86 ASN A N 1
ATOM 682 C CA . ASN A 1 86 ? -2.146 9.844 -4.59 1 95.19 86 ASN A CA 1
ATOM 683 C C . ASN A 1 86 ? -2.211 8.508 -5.324 1 95.19 86 ASN A C 1
ATOM 685 O O . ASN A 1 86 ? -3.271 7.883 -5.395 1 95.19 86 ASN A O 1
ATOM 689 N N . THR A 1 87 ? -1.065 8.164 -5.875 1 96.5 87 THR A N 1
ATOM 690 C CA . THR A 1 87 ? -1.04 6.977 -6.719 1 96.5 87 THR A CA 1
ATOM 691 C C . THR A 1 87 ? 0.237 6.172 -6.484 1 96.5 87 THR A C 1
ATOM 693 O O . THR A 1 87 ? 1.314 6.746 -6.316 1 96.5 87 THR A O 1
ATOM 696 N N . ILE A 1 88 ? 0.138 4.867 -6.473 1 96.38 88 ILE A N 1
ATOM 697 C CA . ILE A 1 88 ? 1.253 3.928 -6.484 1 96.38 88 ILE A CA 1
ATOM 698 C C . ILE A 1 88 ? 1.122 2.988 -7.68 1 96.38 88 ILE A C 1
ATOM 700 O O . ILE A 1 88 ? 0.037 2.469 -7.953 1 96.38 88 ILE A O 1
ATOM 704 N N . TYR A 1 89 ? 2.154 2.773 -8.398 1 96.62 89 TYR A N 1
ATOM 705 C CA . TYR A 1 89 ? 2.039 1.83 -9.508 1 96.62 89 TYR A CA 1
ATOM 706 C C . TYR A 1 89 ? 3.365 1.12 -9.758 1 96.62 89 TYR A C 1
ATOM 708 O O . TYR A 1 89 ? 4.43 1.655 -9.445 1 96.62 89 TYR A O 1
ATOM 716 N N . TYR A 1 90 ? 3.232 -0.035 -10.234 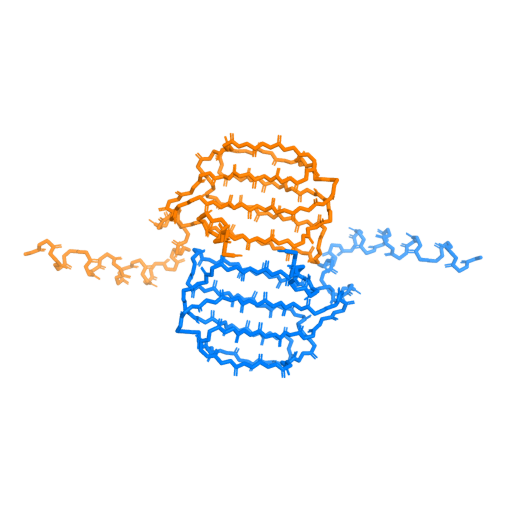1 95.81 90 TYR A N 1
ATOM 717 C CA . TYR A 1 90 ? 4.383 -0.838 -10.633 1 95.81 90 TYR A CA 1
ATOM 718 C C . TYR A 1 90 ? 4.703 -0.637 -12.109 1 95.81 90 TYR A C 1
ATOM 720 O O . TYR A 1 90 ? 3.799 -0.576 -12.945 1 95.81 90 TYR A O 1
ATOM 728 N N . GLY A 1 91 ? 5.91 -0.575 -12.383 1 92.44 91 GLY A N 1
ATOM 729 C CA . GLY A 1 91 ? 6.332 -0.437 -13.773 1 92.44 91 GLY A CA 1
ATOM 730 C C . GLY A 1 91 ? 6.215 0.984 -14.289 1 92.44 91 GLY A C 1
ATOM 731 O O . GLY A 1 91 ? 6.562 1.938 -13.594 1 92.44 91 GLY A O 1
ATOM 732 N N . GLU A 1 92 ? 5.902 1.069 -15.664 1 82.06 92 GLU A N 1
ATOM 733 C CA . GLU A 1 92 ? 5.789 2.377 -16.297 1 82.06 92 GLU A CA 1
ATOM 734 C C . GLU A 1 92 ? 4.328 2.803 -16.438 1 82.06 92 GLU A C 1
ATOM 736 O O . GLU A 1 92 ? 3.434 1.958 -16.516 1 82.06 92 GLU A O 1
ATOM 741 N N . LYS A 1 93 ? 4.012 4.07 -16.016 1 74.12 93 LYS A N 1
ATOM 742 C CA . LYS A 1 93 ? 2.646 4.57 -16.125 1 74.12 93 LYS A CA 1
ATOM 743 C C . LYS A 1 93 ? 2.137 4.43 -17.562 1 74.12 93 LYS A C 1
ATOM 745 O O . LYS A 1 93 ? 2.869 4.699 -18.516 1 74.12 93 LYS A O 1
ATOM 750 N N . SER A 1 94 ? 1.191 3.496 -17.828 1 59.03 94 SER A N 1
ATOM 751 C CA . SER A 1 94 ? 0.679 3.377 -19.188 1 59.03 94 SER A CA 1
ATOM 752 C C . SER A 1 94 ? 0.211 4.727 -19.719 1 59.03 94 SER A C 1
ATOM 754 O O . SER A 1 94 ? -0.422 5.5 -19 1 59.03 94 SER A O 1
ATOM 756 N N . HIS A 1 95 ? 1.015 5.562 -20.312 1 50.53 95 HIS A N 1
ATOM 757 C CA . HIS A 1 95 ? 0.6 6.746 -21.062 1 50.53 95 HIS A CA 1
ATOM 758 C C . HIS A 1 95 ? -0.592 6.434 -21.969 1 50.53 95 HIS A C 1
ATOM 760 O O . HIS A 1 95 ? -1.002 7.273 -22.766 1 50.53 95 HIS A O 1
ATOM 766 N N . GLU A 1 96 ? -1.521 5.512 -21.641 1 41.47 96 GLU A N 1
ATOM 767 C CA . GLU A 1 96 ? -2.445 5.652 -22.766 1 41.47 96 GLU A CA 1
ATOM 768 C C . GLU A 1 96 ? -3.262 6.934 -22.641 1 41.47 96 GLU A C 1
ATOM 770 O O . GLU A 1 96 ? -3.5 7.43 -21.547 1 41.47 96 GLU A O 1
ATOM 775 N N . MET B 1 1 ? -11.914 25.359 25.844 1 46.91 1 MET B N 1
ATOM 776 C CA . MET B 1 1 ? -11.625 24.203 26.688 1 46.91 1 MET B CA 1
ATOM 777 C C . MET B 1 1 ? -11.609 22.922 25.875 1 46.91 1 MET B C 1
ATOM 779 O O . MET B 1 1 ? -11.109 21.891 26.344 1 46.91 1 MET B O 1
ATOM 783 N N . GLU B 1 2 ? -12.469 22.938 24.781 1 56.22 2 GLU B N 1
ATOM 784 C CA . GLU B 1 2 ? -12.664 21.766 23.922 1 56.22 2 GLU B CA 1
ATOM 785 C C . GLU B 1 2 ? -11.398 21.438 23.141 1 56.22 2 GLU B C 1
ATOM 787 O O . GLU B 1 2 ? -11.055 20.266 22.969 1 56.22 2 GLU B O 1
ATOM 792 N N . ASN B 1 3 ? -10.688 22.531 22.844 1 56.66 3 ASN B N 1
ATOM 793 C CA . ASN B 1 3 ? -9.477 22.344 22.062 1 56.66 3 ASN B CA 1
ATOM 794 C C . ASN B 1 3 ? -8.367 21.703 22.891 1 56.66 3 ASN B C 1
ATOM 796 O O . ASN B 1 3 ? -7.492 21.031 22.344 1 56.66 3 ASN B O 1
ATOM 800 N N . LYS B 1 4 ? -8.484 22 24.219 1 52.31 4 LYS B N 1
ATOM 801 C CA . LYS B 1 4 ? -7.484 21.469 25.125 1 52.31 4 LYS B CA 1
ATOM 802 C C . LYS B 1 4 ? -7.688 19.969 25.344 1 52.31 4 LYS B C 1
ATOM 804 O O . LYS B 1 4 ? -6.719 19.219 25.469 1 52.31 4 LYS B O 1
ATOM 809 N N . PHE B 1 5 ? -8.984 19.578 25.344 1 52.22 5 PHE B N 1
ATOM 810 C CA . PHE B 1 5 ? -9.289 18.172 25.562 1 52.22 5 PHE B CA 1
ATOM 811 C C . PHE B 1 5 ? -8.789 17.328 24.391 1 52.22 5 PHE B C 1
ATOM 813 O O . PHE B 1 5 ? -8.336 16.203 24.594 1 52.22 5 PHE B O 1
ATOM 820 N N . LYS B 1 6 ? -8.906 17.75 23.188 1 54.88 6 LYS B N 1
ATOM 821 C CA . LYS B 1 6 ? -8.477 17.031 22 1 54.88 6 LYS B CA 1
ATOM 822 C C . LYS B 1 6 ? -6.953 16.906 21.953 1 54.88 6 LYS B C 1
ATOM 824 O O . LYS B 1 6 ? -6.426 15.875 21.531 1 54.88 6 LYS B O 1
ATOM 829 N N . ASN B 1 7 ? -6.332 17.906 22.422 1 55.88 7 ASN B N 1
ATOM 830 C CA . ASN B 1 7 ? -4.875 17.859 22.484 1 55.88 7 ASN B CA 1
ATOM 831 C C . ASN B 1 7 ? -4.379 16.844 23.5 1 55.88 7 ASN B C 1
ATOM 833 O O . ASN B 1 7 ? -3.361 16.188 23.281 1 55.88 7 ASN B O 1
ATOM 837 N N . ARG B 1 8 ? -5.043 16.938 24.641 1 53 8 ARG B N 1
ATOM 838 C CA . ARG B 1 8 ? -4.637 16 25.688 1 53 8 ARG B CA 1
ATOM 839 C C . ARG B 1 8 ? -4.906 14.562 25.266 1 53 8 ARG B C 1
ATOM 841 O O . ARG B 1 8 ? -4.176 13.648 25.656 1 53 8 ARG B O 1
ATOM 848 N N . LYS B 1 9 ? -6.02 14.234 24.641 1 53.78 9 LYS B N 1
ATOM 849 C CA . LYS B 1 9 ? -6.363 12.906 24.125 1 53.78 9 LYS B CA 1
ATOM 850 C C . LYS B 1 9 ? -5.297 12.406 23.156 1 53.78 9 LYS B C 1
ATOM 852 O O . LYS B 1 9 ? -4.898 11.242 23.219 1 53.78 9 LYS B O 1
ATOM 857 N N . ASN B 1 10 ? -4.754 13.234 22.312 1 54.78 10 ASN B N 1
ATOM 858 C CA . ASN B 1 10 ? -3.664 12.875 21.422 1 54.78 10 ASN B CA 1
ATOM 859 C C . ASN B 1 10 ? -2.381 12.57 22.188 1 54.78 10 ASN B C 1
ATOM 861 O O . ASN B 1 10 ? -1.623 11.672 21.812 1 54.78 10 ASN B O 1
ATOM 865 N N . GLU B 1 11 ? -2.27 13.289 23.359 1 54.72 11 GLU B N 1
ATOM 866 C CA . GLU B 1 11 ? -1.099 13.062 24.203 1 54.72 11 GLU B CA 1
ATOM 867 C C . GLU B 1 11 ? -1.215 11.742 24.969 1 54.72 11 GLU B C 1
ATOM 869 O O . GLU B 1 11 ? -0.229 11.023 25.125 1 54.72 11 GLU B O 1
ATOM 874 N N . VAL B 1 12 ? -2.344 11.578 25.609 1 55.5 12 VAL B N 1
ATOM 875 C CA . VAL B 1 12 ? -2.559 10.328 26.328 1 55.5 12 VAL B CA 1
ATOM 876 C C . VAL B 1 12 ? -2.496 9.156 25.344 1 55.5 12 VAL B C 1
ATOM 878 O O . VAL B 1 12 ? -1.896 8.117 25.656 1 55.5 12 VAL B O 1
ATOM 881 N N . ILE B 1 13 ? -3.205 9.289 24.188 1 53.91 13 ILE B N 1
ATOM 882 C CA . ILE B 1 13 ? -3.193 8.25 23.172 1 53.91 13 ILE B CA 1
ATOM 883 C C . ILE B 1 13 ? -1.759 7.984 22.719 1 53.91 13 ILE B C 1
ATOM 885 O O . ILE B 1 13 ? -1.365 6.832 22.516 1 53.91 13 ILE B O 1
ATOM 889 N N . LYS B 1 14 ? -1.001 9.078 22.562 1 51.78 14 LYS B N 1
ATOM 890 C CA . LYS B 1 14 ? 0.409 8.875 22.234 1 51.78 14 LYS B CA 1
ATOM 891 C C . LYS B 1 14 ? 1.106 8.055 23.328 1 51.78 14 LYS B C 1
ATOM 893 O O . LYS B 1 14 ? 2.053 7.32 23.047 1 51.78 14 LYS B O 1
ATOM 898 N N . LYS B 1 15 ? 0.705 8.328 24.531 1 51.97 15 LYS B N 1
ATOM 899 C CA . LYS B 1 15 ? 1.355 7.648 25.641 1 51.97 15 LYS B CA 1
ATOM 900 C C . LYS B 1 15 ? 0.845 6.219 25.797 1 51.97 15 LYS B C 1
ATOM 902 O O . LYS B 1 15 ? 1.509 5.375 26.406 1 51.97 15 LYS B O 1
ATOM 907 N N . LEU B 1 16 ? -0.501 6.129 25.453 1 54.12 16 LEU B N 1
ATOM 908 C CA . LEU B 1 16 ? -1.049 4.805 25.734 1 54.12 16 LEU B CA 1
ATOM 909 C C . LEU B 1 16 ? -0.589 3.803 24.672 1 54.12 16 LEU B C 1
ATOM 911 O O . LEU B 1 16 ? -0.832 2.6 24.812 1 54.12 16 LEU B O 1
ATOM 915 N N . ASN B 1 17 ? 0.324 4.008 23.984 1 53.81 17 ASN B N 1
ATOM 916 C CA . ASN B 1 17 ? 0.856 3.139 22.938 1 53.81 17 ASN B CA 1
ATOM 917 C C . ASN B 1 17 ? -0.256 2.564 22.062 1 53.81 17 ASN B C 1
ATOM 919 O O . ASN B 1 17 ?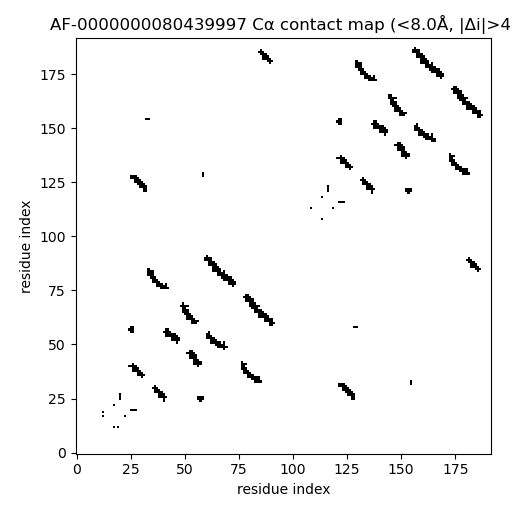 -0.188 1.407 21.641 1 53.81 17 ASN B O 1
ATOM 923 N N . LEU B 1 18 ? -1.509 3.119 22.25 1 55.97 18 LEU B N 1
ATOM 924 C CA . LEU B 1 18 ? -2.57 2.543 21.438 1 55.97 18 LEU B CA 1
ATOM 925 C C . LEU B 1 18 ? -2.256 2.691 19.953 1 55.97 18 LEU B C 1
ATOM 927 O O . LEU B 1 18 ? -1.673 3.695 19.531 1 55.97 18 LEU B O 1
ATOM 931 N N . PRO B 1 19 ? -2.383 1.597 19.312 1 54.5 19 PRO B N 1
ATOM 932 C CA . PRO B 1 19 ? -2.037 1.656 17.891 1 54.5 19 PRO B CA 1
ATOM 933 C C . PRO B 1 19 ? -2.838 2.713 17.125 1 54.5 19 PRO B C 1
ATOM 935 O O . PRO B 1 19 ? -4 2.963 17.453 1 54.5 19 PRO B O 1
ATOM 938 N N . LYS B 1 20 ? -2.271 3.834 16.703 1 54.25 20 LYS B N 1
ATOM 939 C CA . LYS B 1 20 ? -2.855 4.895 15.883 1 54.25 20 LYS B CA 1
ATOM 940 C C . LYS B 1 20 ? -4.082 4.391 15.125 1 54.25 20 LYS B C 1
ATOM 942 O O . LYS B 1 20 ? -5.055 5.129 14.953 1 54.25 20 LYS B O 1
ATOM 947 N N . GLU B 1 21 ? -4.082 3.096 14.836 1 59.56 21 GLU B N 1
ATOM 948 C CA . GLU B 1 21 ? -5.152 2.557 14.008 1 59.56 21 GLU B CA 1
ATOM 949 C C . GLU B 1 21 ? -6.484 2.562 14.75 1 59.56 21 GLU B C 1
ATOM 951 O O . GLU B 1 21 ? -7.527 2.875 14.164 1 59.56 21 GLU B O 1
ATOM 956 N N . VAL B 1 22 ? -6.379 2.342 16.062 1 60.59 22 VAL B N 1
ATOM 957 C CA . VAL B 1 22 ? -7.594 2.178 16.844 1 60.59 22 VAL B CA 1
ATOM 958 C C . VAL B 1 22 ? -8.328 3.514 16.938 1 60.59 22 VAL B C 1
ATOM 960 O O . VAL B 1 22 ? -9.562 3.555 16.906 1 60.59 22 VAL B O 1
ATOM 963 N N . MET B 1 23 ? -7.582 4.438 16.812 1 67 23 MET B N 1
ATOM 964 C CA . MET B 1 23 ? -8.242 5.695 17.156 1 67 23 MET B CA 1
ATOM 965 C C . MET B 1 23 ? -8.664 6.445 15.898 1 67 23 MET B C 1
ATOM 967 O O . MET B 1 23 ? -9.688 7.137 15.891 1 67 23 MET B O 1
ATOM 971 N N . THR B 1 24 ? -7.984 6.25 14.906 1 77.19 24 THR B N 1
ATOM 972 C CA . THR B 1 24 ? -8.242 7.152 13.789 1 77.19 24 THR B CA 1
ATOM 973 C C . THR B 1 24 ? -9.133 6.488 12.75 1 77.19 24 THR B C 1
ATOM 975 O O . THR B 1 24 ? -9.828 7.168 11.992 1 77.19 24 THR B O 1
ATOM 978 N N . GLY B 1 25 ? -9.25 5.168 12.789 1 87.81 25 GLY B N 1
ATOM 979 C CA . GLY B 1 25 ? -10.008 4.477 11.758 1 87.81 25 GLY B CA 1
ATOM 980 C C . GLY B 1 25 ? -9.43 4.66 10.367 1 87.81 25 GLY B C 1
ATOM 981 O O . GLY B 1 25 ? -10.109 4.41 9.367 1 87.81 25 GLY B O 1
ATOM 982 N N . GLU B 1 26 ? -8.234 5.172 10.383 1 91.69 26 GLU B N 1
ATOM 983 C CA . GLU B 1 26 ? -7.602 5.367 9.086 1 91.69 26 GLU B CA 1
ATOM 984 C C . GLU B 1 26 ? -7.297 4.031 8.414 1 91.69 26 GLU B C 1
ATOM 986 O O . GLU B 1 26 ? -6.895 3.072 9.078 1 91.69 26 GLU B O 1
ATOM 991 N N . PRO B 1 27 ? -7.492 4 7.082 1 95.38 27 PRO B N 1
ATOM 992 C CA . PRO B 1 27 ? -7.207 2.73 6.41 1 95.38 27 PRO B CA 1
ATOM 993 C C . PRO B 1 27 ? -5.723 2.373 6.426 1 95.38 27 PRO B C 1
ATOM 995 O O . PRO B 1 27 ? -4.871 3.264 6.41 1 95.38 27 PRO B O 1
ATOM 998 N N . LYS B 1 28 ? -5.441 1.213 6.551 1 96.62 28 LYS B N 1
ATOM 999 C CA . LYS B 1 28 ? -4.098 0.651 6.434 1 96.62 28 LYS B CA 1
ATOM 1000 C C . LYS B 1 28 ? -4.023 -0.359 5.293 1 96.62 28 LYS B C 1
ATOM 1002 O O . LYS B 1 28 ? -4.754 -1.353 5.289 1 96.62 28 LYS B O 1
ATOM 1007 N N . ILE B 1 29 ? -3.201 -0.11 4.32 1 97.56 29 ILE B N 1
ATOM 1008 C CA . ILE B 1 29 ? -3.064 -0.963 3.145 1 97.56 29 ILE B CA 1
ATOM 1009 C C . ILE B 1 29 ? -1.688 -1.621 3.141 1 97.56 29 ILE B C 1
ATOM 1011 O O . ILE B 1 29 ? -0.666 -0.937 3.229 1 97.56 29 ILE B O 1
ATOM 1015 N N . THR B 1 30 ? -1.644 -2.922 3.168 1 97.75 30 THR B N 1
ATOM 1016 C CA . THR B 1 30 ? -0.391 -3.662 3.08 1 97.75 30 THR B CA 1
ATOM 1017 C C . THR B 1 30 ? -0.315 -4.445 1.772 1 97.75 30 THR B C 1
ATOM 1019 O O . THR B 1 30 ? -1.202 -5.246 1.471 1 97.75 30 THR B O 1
ATOM 1022 N N . ILE B 1 31 ? 0.707 -4.207 1.024 1 96.88 31 ILE B N 1
ATOM 1023 C CA . ILE B 1 31 ? 0.942 -4.898 -0.238 1 96.88 31 ILE B CA 1
ATOM 1024 C C . ILE B 1 31 ? 2.182 -5.781 -0.118 1 96.88 31 ILE B C 1
ATOM 1026 O O . ILE B 1 31 ? 3.25 -5.316 0.282 1 96.88 31 ILE B O 1
ATOM 1030 N N . ILE B 1 32 ? 2.012 -6.992 -0.393 1 95.75 32 ILE B N 1
ATOM 1031 C CA . ILE B 1 32 ? 3.135 -7.922 -0.438 1 95.75 32 ILE B CA 1
ATOM 1032 C C . ILE B 1 32 ? 3.436 -8.297 -1.888 1 95.75 32 ILE B C 1
ATOM 1034 O O . ILE B 1 32 ? 2.643 -8.984 -2.535 1 95.75 32 ILE B O 1
ATOM 1038 N N . GLY B 1 33 ? 4.605 -7.887 -2.32 1 94.44 33 GLY B N 1
ATOM 1039 C CA . GLY B 1 33 ? 4.891 -8.07 -3.734 1 94.44 33 GLY B CA 1
ATOM 1040 C C . GLY B 1 33 ? 3.924 -7.332 -4.641 1 94.44 33 GLY B C 1
ATOM 1041 O O . GLY B 1 33 ? 3.787 -6.109 -4.543 1 94.44 33 GLY B O 1
ATOM 1042 N N . LYS B 1 34 ? 3.365 -8.016 -5.516 1 94.19 34 LYS B N 1
ATOM 1043 C CA . LYS B 1 34 ? 2.287 -7.52 -6.367 1 94.19 34 LYS B CA 1
ATOM 1044 C C . LYS B 1 34 ? 1.096 -8.477 -6.359 1 94.19 34 LYS B C 1
ATOM 1046 O O . LYS B 1 34 ? 0.252 -8.43 -7.254 1 94.19 34 LYS B O 1
ATOM 1051 N N . GLU B 1 35 ? 1.115 -9.344 -5.332 1 95.5 35 GLU B N 1
ATOM 1052 C CA . GLU B 1 35 ? 0.198 -10.477 -5.434 1 95.5 35 GLU B CA 1
ATOM 1053 C C . GLU B 1 35 ? -0.842 -10.445 -4.316 1 95.5 35 GLU B C 1
ATOM 1055 O O . GLU B 1 35 ? -1.895 -11.078 -4.422 1 95.5 35 GLU B O 1
ATOM 1060 N N . GLU B 1 36 ? -0.513 -9.875 -3.268 1 96.94 36 GLU B N 1
ATOM 1061 C CA . GLU B 1 36 ? -1.429 -9.875 -2.131 1 96.94 36 GLU B CA 1
ATOM 1062 C C . GLU B 1 36 ? -1.565 -8.477 -1.532 1 96.94 36 GLU B C 1
ATOM 1064 O O . GLU B 1 36 ? -0.565 -7.801 -1.295 1 96.94 36 GLU B O 1
ATOM 1069 N N . ILE B 1 37 ? -2.848 -8.078 -1.289 1 97.75 37 ILE B N 1
ATOM 1070 C CA . ILE B 1 37 ? -3.123 -6.805 -0.638 1 97.75 37 ILE B CA 1
ATOM 1071 C C . ILE B 1 37 ? -4.062 -7.02 0.547 1 97.75 37 ILE B C 1
ATOM 1073 O O . ILE B 1 37 ? -5.109 -7.66 0.41 1 97.75 37 ILE B O 1
ATOM 1077 N N . ASN B 1 38 ? -3.646 -6.582 1.647 1 97.94 38 ASN B N 1
ATOM 1078 C CA . ASN B 1 38 ? -4.484 -6.531 2.84 1 97.94 38 ASN B CA 1
ATOM 1079 C C . ASN B 1 38 ? -4.973 -5.113 3.123 1 97.94 38 ASN B C 1
ATOM 1081 O O . ASN B 1 38 ? -4.164 -4.199 3.289 1 97.94 38 ASN B O 1
ATOM 1085 N N . ILE B 1 39 ? -6.266 -4.863 3.104 1 97.88 39 ILE B N 1
ATOM 1086 C CA . ILE B 1 39 ? -6.852 -3.551 3.352 1 97.88 39 ILE B CA 1
ATOM 1087 C C . ILE B 1 39 ? -7.598 -3.561 4.684 1 97.88 39 ILE B C 1
ATOM 1089 O O . ILE B 1 39 ? -8.594 -4.273 4.84 1 97.88 39 ILE B O 1
ATOM 1093 N N . GLU B 1 40 ? -7.117 -2.793 5.605 1 95.88 40 GLU B N 1
ATOM 1094 C CA . GLU B 1 40 ? -7.73 -2.652 6.922 1 95.88 40 GLU B CA 1
ATOM 1095 C C . GLU B 1 40 ? -8.492 -1.335 7.039 1 95.88 40 GLU B C 1
ATOM 1097 O O . GLU B 1 40 ? -8.125 -0.341 6.406 1 95.88 40 GLU B O 1
ATOM 1102 N N . ASN B 1 41 ? -9.477 -1.434 7.812 1 95.69 41 ASN B N 1
ATOM 1103 C CA . ASN B 1 41 ? -10.328 -0.289 8.117 1 95.69 41 ASN B CA 1
ATOM 1104 C C . ASN B 1 41 ? -10.969 0.283 6.855 1 95.69 41 ASN B C 1
ATOM 1106 O O . ASN B 1 41 ? -10.93 1.493 6.625 1 95.69 41 ASN B O 1
ATOM 1110 N N . HIS B 1 42 ? -11.328 -0.7 5.957 1 96.56 42 HIS B N 1
ATOM 1111 C CA . HIS B 1 42 ? -12.164 -0.292 4.836 1 96.56 42 HIS B CA 1
ATOM 1112 C C . HIS B 1 42 ? -13.602 -0.029 5.289 1 96.56 42 HIS B C 1
ATOM 1114 O O . HIS B 1 42 ? -14 -0.46 6.371 1 96.56 42 HIS B O 1
ATOM 1120 N N . LYS B 1 43 ? -14.344 0.718 4.473 1 96.56 43 LYS B N 1
ATOM 1121 C CA . LYS B 1 43 ? -15.727 1.034 4.801 1 96.56 43 LYS B CA 1
ATOM 1122 C C . LYS B 1 43 ? -16.688 0.445 3.77 1 96.56 43 LYS B C 1
ATOM 1124 O O . LYS B 1 43 ? -17.75 1.019 3.496 1 96.56 43 LYS B O 1
ATOM 1129 N N . GLY B 1 44 ? -16.281 -0.542 3.094 1 96.88 44 GLY B N 1
ATOM 1130 C CA . GLY B 1 44 ? -17.156 -1.261 2.189 1 96.88 44 GLY B CA 1
ATOM 1131 C C . GLY B 1 44 ? -16.672 -1.248 0.75 1 96.88 44 GLY B C 1
ATOM 1132 O O . GLY B 1 44 ? -15.992 -0.315 0.327 1 96.88 44 GLY B O 1
ATOM 1133 N N . ILE B 1 45 ? -17.109 -2.225 0.012 1 97.69 45 ILE B N 1
ATOM 1134 C CA . ILE B 1 45 ? -16.766 -2.357 -1.398 1 97.69 45 ILE B CA 1
ATOM 1135 C C . ILE B 1 45 ? -17.766 -1.581 -2.25 1 97.69 45 ILE B C 1
ATOM 1137 O O . ILE B 1 45 ? -18.984 -1.736 -2.09 1 97.69 45 ILE B O 1
ATOM 1141 N N . ILE B 1 46 ? -17.25 -0.75 -3.082 1 97.69 46 ILE B N 1
ATOM 1142 C CA . ILE B 1 46 ? -18.094 -0.009 -4.023 1 97.69 46 ILE B CA 1
ATOM 1143 C C . ILE B 1 46 ? -18.312 -0.843 -5.285 1 97.69 46 ILE B C 1
ATOM 1145 O O . ILE B 1 46 ? -19.438 -1.003 -5.738 1 97.69 46 ILE B O 1
ATOM 1149 N N . LYS B 1 47 ? -17.25 -1.282 -5.867 1 97.69 47 LYS B N 1
ATOM 1150 C CA . LYS B 1 47 ? -17.266 -2.076 -7.09 1 97.69 47 LYS B CA 1
ATOM 1151 C C . LYS B 1 47 ? -16.078 -3.029 -7.141 1 97.69 47 LYS B C 1
ATOM 1153 O O . LYS B 1 47 ? -15.008 -2.73 -6.594 1 97.69 47 LYS B O 1
ATOM 1158 N N . PHE B 1 48 ? -16.391 -4.215 -7.777 1 97.75 48 PHE B N 1
ATOM 1159 C CA . PHE B 1 48 ? -15.328 -5.215 -7.844 1 97.75 48 PHE B CA 1
ATOM 1160 C C . PHE B 1 48 ? -15.484 -6.09 -9.078 1 97.75 48 PHE B C 1
ATOM 1162 O O . PHE B 1 48 ? -16.594 -6.52 -9.406 1 97.75 48 PHE B O 1
ATOM 1169 N N . ASP B 1 49 ? -14.383 -6.211 -9.773 1 97.56 49 ASP B N 1
ATOM 1170 C CA . ASP B 1 49 ? -14.25 -7.262 -10.781 1 97.56 49 ASP B CA 1
ATOM 1171 C C . ASP B 1 49 ? -12.82 -7.793 -10.836 1 97.56 49 ASP B C 1
ATOM 1173 O O . ASP B 1 49 ? -12.023 -7.543 -9.93 1 97.56 49 ASP B O 1
ATOM 1177 N N . ASP B 1 50 ? -12.555 -8.5 -11.859 1 97.38 50 ASP B N 1
ATOM 1178 C CA . ASP B 1 50 ? -11.258 -9.164 -11.867 1 97.38 50 ASP B CA 1
ATOM 1179 C C . ASP B 1 50 ? -10.156 -8.219 -12.336 1 97.38 50 ASP B C 1
ATOM 1181 O O . ASP B 1 50 ? -8.984 -8.594 -12.375 1 97.38 50 ASP B O 1
ATOM 1185 N N . ASN B 1 51 ? -10.516 -6.926 -12.586 1 97.69 51 ASN B N 1
ATOM 1186 C CA . ASN B 1 51 ? -9.516 -5.973 -13.055 1 97.69 51 ASN B CA 1
ATOM 1187 C C . ASN B 1 51 ? -9.391 -4.781 -12.109 1 97.69 51 ASN B C 1
ATOM 1189 O O . ASN B 1 51 ? -8.461 -3.98 -12.234 1 97.69 51 ASN B O 1
ATOM 1193 N N . PHE B 1 52 ? -10.375 -4.566 -11.242 1 96.69 52 PHE B N 1
ATOM 1194 C CA . PHE B 1 52 ? -10.242 -3.479 -10.281 1 96.69 52 PHE B CA 1
ATOM 1195 C C . PHE B 1 52 ? -11.125 -3.721 -9.062 1 96.69 52 PHE B C 1
ATOM 1197 O O . PHE B 1 52 ? -12.094 -4.484 -9.133 1 96.69 52 PHE B O 1
ATOM 1204 N N . ILE B 1 53 ? -10.812 -3.125 -7.926 1 97.62 53 ILE B N 1
ATOM 1205 C CA . ILE B 1 53 ? -11.648 -3.033 -6.73 1 97.62 53 ILE B CA 1
ATOM 1206 C C . ILE B 1 53 ? -11.656 -1.596 -6.219 1 97.62 53 ILE B C 1
ATOM 1208 O O . ILE B 1 53 ? -10.602 -0.96 -6.113 1 97.62 53 ILE B O 1
ATOM 1212 N N . SER B 1 54 ? -12.828 -1.113 -5.977 1 97.88 54 SER B N 1
ATOM 1213 C CA . SER B 1 54 ? -13.039 0.211 -5.398 1 97.88 54 SER B CA 1
ATOM 1214 C C . SER B 1 54 ? -13.68 0.116 -4.02 1 97.88 54 SER B C 1
ATOM 1216 O O . SER B 1 54 ? -14.703 -0.551 -3.852 1 97.88 54 SER B O 1
ATOM 1218 N N . LEU B 1 55 ? -13.078 0.803 -3.094 1 97.69 55 LEU B N 1
ATOM 1219 C CA . LEU B 1 55 ? -13.516 0.706 -1.704 1 97.69 55 LEU B CA 1
ATOM 1220 C C . LEU B 1 55 ? -13.758 2.09 -1.113 1 97.69 55 LEU B C 1
ATOM 1222 O O . LEU B 1 55 ? -13.055 3.045 -1.442 1 97.69 55 LEU B O 1
ATOM 1226 N N . ASN B 1 56 ? -14.688 2.084 -0.252 1 97.62 56 ASN B N 1
ATOM 1227 C CA . ASN B 1 56 ? -14.844 3.26 0.597 1 97.62 56 ASN B CA 1
ATOM 1228 C C . ASN B 1 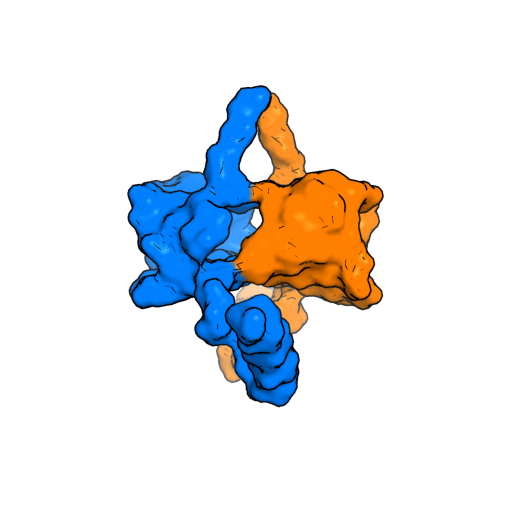56 ? -13.906 3.209 1.8 1 97.62 56 ASN B C 1
ATOM 1230 O O . ASN B 1 56 ? -13.617 2.131 2.324 1 97.62 56 ASN B O 1
ATOM 1234 N N . SER B 1 57 ? -13.438 4.375 2.176 1 95.75 57 SER B N 1
ATOM 1235 C CA . SER B 1 57 ? -12.656 4.52 3.402 1 95.75 57 SER B CA 1
ATOM 1236 C C . SER B 1 57 ? -12.938 5.859 4.078 1 95.75 57 SER B C 1
ATOM 1238 O O . SER B 1 57 ? -13.68 6.688 3.545 1 95.75 57 SER B O 1
ATOM 1240 N N . THR B 1 58 ? -12.305 6.055 5.246 1 94.56 58 THR B N 1
ATOM 1241 C CA . THR B 1 58 ? -12.5 7.297 5.984 1 94.56 58 THR B CA 1
ATOM 1242 C C . THR B 1 58 ? -11.789 8.453 5.285 1 94.56 58 THR B C 1
ATOM 1244 O O . THR B 1 58 ? -12.078 9.625 5.559 1 94.56 58 THR B O 1
ATOM 1247 N N . ILE B 1 59 ? -10.938 8.102 4.367 1 93.56 59 ILE B N 1
ATOM 1248 C CA . ILE B 1 59 ? -10.195 9.188 3.723 1 93.56 59 ILE B CA 1
ATOM 1249 C C . ILE B 1 59 ? -10.555 9.242 2.24 1 93.56 59 ILE B C 1
ATOM 1251 O O . ILE B 1 59 ? -9.82 9.828 1.438 1 93.56 59 ILE B O 1
ATOM 1255 N N . GLY B 1 60 ? -11.57 8.641 1.826 1 94.75 60 GLY B N 1
ATOM 1256 C CA . GLY B 1 60 ? -12.055 8.688 0.455 1 94.75 60 GLY B CA 1
ATOM 1257 C C . GLY B 1 60 ? -12.008 7.34 -0.241 1 94.75 60 GLY B C 1
ATOM 1258 O O . GLY B 1 60 ? -11.758 6.312 0.396 1 94.75 60 GLY B O 1
ATOM 1259 N N . ARG B 1 61 ? -12.273 7.41 -1.51 1 96.94 61 ARG B N 1
ATOM 1260 C CA . ARG B 1 61 ? -12.328 6.199 -2.322 1 96.94 61 ARG B CA 1
ATOM 1261 C C . ARG B 1 61 ? -10.93 5.664 -2.607 1 96.94 61 ARG B C 1
ATOM 1263 O O . ARG B 1 61 ? -10.023 6.43 -2.938 1 96.94 61 ARG B O 1
ATOM 1270 N N . LEU B 1 62 ? -10.781 4.434 -2.41 1 96.94 62 LEU B N 1
ATOM 1271 C CA . LEU B 1 62 ? -9.555 3.719 -2.732 1 96.94 62 LEU B CA 1
ATOM 1272 C C . LEU B 1 62 ? -9.781 2.727 -3.867 1 96.94 62 LEU B C 1
ATOM 1274 O O . LEU B 1 62 ? -10.688 1.891 -3.795 1 96.94 62 LEU B O 1
ATOM 1278 N N . THR B 1 63 ? -8.961 2.838 -4.895 1 97.69 63 THR B N 1
ATOM 1279 C CA . THR B 1 63 ? -9.125 1.938 -6.027 1 97.69 63 THR B CA 1
ATOM 1280 C C . THR B 1 63 ? -7.836 1.164 -6.293 1 97.69 63 THR B C 1
ATOM 1282 O O . THR B 1 63 ? -6.746 1.738 -6.273 1 97.69 63 THR B O 1
ATOM 1285 N N . ILE B 1 64 ? -7.988 -0.115 -6.5 1 97.12 64 ILE B N 1
ATOM 1286 C CA . ILE B 1 64 ? -6.887 -0.996 -6.863 1 97.12 64 ILE B CA 1
ATOM 1287 C C . ILE B 1 64 ? -7.141 -1.602 -8.242 1 97.12 64 ILE B C 1
ATOM 1289 O O . ILE B 1 64 ? -8.219 -2.146 -8.5 1 97.12 64 ILE B O 1
ATOM 1293 N N . GLU B 1 65 ? -6.188 -1.448 -9.125 1 97.38 65 GLU B N 1
ATOM 1294 C CA . GLU B 1 65 ? -6.258 -2.053 -10.453 1 97.38 65 GLU B CA 1
ATOM 1295 C C . GLU B 1 65 ? -5.25 -3.188 -10.594 1 97.38 65 GLU B C 1
ATOM 1297 O O . GLU B 1 65 ? -4.145 -3.113 -10.055 1 97.38 65 GLU B O 1
ATOM 1302 N N . GLY B 1 66 ? -5.68 -4.195 -11.344 1 97.19 66 GLY B N 1
ATOM 1303 C CA . GLY B 1 66 ? -4.801 -5.328 -11.586 1 97.19 66 GLY B CA 1
ATOM 1304 C C . GLY B 1 66 ? -5.402 -6.352 -12.531 1 97.19 66 GLY B C 1
ATOM 1305 O O . GLY B 1 66 ? -6.215 -6.012 -13.391 1 97.19 66 GLY B O 1
ATOM 1306 N N . THR B 1 67 ? -4.824 -7.496 -12.477 1 97.69 67 THR B N 1
ATOM 1307 C CA . THR B 1 67 ? -5.281 -8.609 -13.297 1 97.69 67 THR B CA 1
ATOM 1308 C C . THR B 1 67 ? -5.562 -9.836 -12.438 1 97.69 67 THR B C 1
ATOM 1310 O O . THR B 1 67 ? -4.777 -10.18 -11.547 1 97.69 67 THR B O 1
ATOM 1313 N N . GLY B 1 68 ? -6.742 -10.445 -12.672 1 98 68 GLY B N 1
ATOM 1314 C CA . GLY B 1 68 ? -7.098 -11.656 -11.953 1 98 68 GLY B CA 1
ATOM 1315 C C . GLY B 1 68 ? -7.324 -11.43 -10.477 1 98 68 GLY B C 1
ATOM 1316 O O . GLY B 1 68 ? -6.941 -12.258 -9.648 1 98 68 GLY B O 1
ATOM 1317 N N . LEU B 1 69 ? -7.91 -10.305 -10.219 1 97.81 69 LEU B N 1
ATOM 1318 C CA . LEU B 1 69 ? -8.148 -9.969 -8.82 1 97.81 69 LEU B CA 1
ATOM 1319 C C . LEU B 1 69 ? -9.242 -10.852 -8.227 1 97.81 69 LEU B C 1
ATOM 1321 O O . LEU B 1 69 ? -10.266 -11.094 -8.867 1 97.81 69 LEU B O 1
ATOM 1325 N N . GLU B 1 70 ? -8.898 -11.352 -7.016 1 98.25 70 GLU B N 1
ATOM 1326 C CA . GLU B 1 70 ? -9.844 -12.18 -6.27 1 98.25 70 GLU B CA 1
ATOM 1327 C C . GLU B 1 70 ? -9.844 -11.812 -4.789 1 98.25 70 GLU B C 1
ATOM 1329 O O . GLU B 1 70 ? -8.781 -11.641 -4.188 1 98.25 70 GLU B O 1
ATOM 1334 N N . ILE B 1 71 ? -11.008 -11.781 -4.273 1 97.81 71 ILE B N 1
ATOM 1335 C CA . ILE B 1 71 ? -11.102 -11.547 -2.834 1 97.81 71 ILE B CA 1
ATOM 1336 C C . ILE B 1 71 ? -10.906 -12.867 -2.086 1 97.81 71 ILE B C 1
ATOM 1338 O O . ILE B 1 71 ? -11.68 -13.812 -2.264 1 97.81 71 ILE B O 1
ATOM 1342 N N . LEU B 1 72 ? -9.93 -12.867 -1.227 1 97.56 72 LEU B N 1
ATOM 1343 C CA . LEU B 1 72 ? -9.617 -14.078 -0.474 1 97.56 72 LEU B CA 1
ATOM 1344 C C . LEU B 1 72 ? -10.312 -14.07 0.883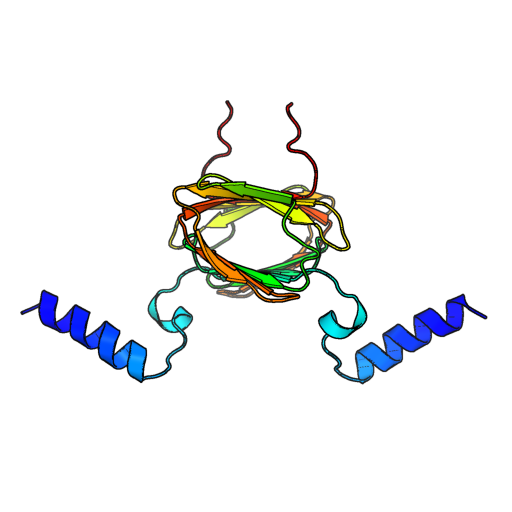 1 97.56 72 LEU B C 1
ATOM 1346 O O . LEU B 1 72 ? -10.625 -15.133 1.433 1 97.56 72 LEU B O 1
ATOM 1350 N N . TYR B 1 73 ? -10.461 -13 1.4 1 97.31 73 TYR B N 1
ATOM 1351 C CA . TYR B 1 73 ? -10.984 -12.82 2.748 1 97.31 73 TYR B CA 1
ATOM 1352 C C . TYR B 1 73 ? -11.695 -11.484 2.887 1 97.31 73 TYR B C 1
ATOM 1354 O O . TYR B 1 73 ? -11.203 -10.461 2.404 1 97.31 73 TYR B O 1
ATOM 1362 N N . ILE B 1 74 ? -12.867 -11.5 3.463 1 97.12 74 ILE B N 1
ATOM 1363 C CA . ILE B 1 74 ? -13.617 -10.273 3.713 1 97.12 74 ILE B CA 1
ATOM 1364 C C . ILE B 1 74 ? -14.234 -10.32 5.109 1 97.12 74 ILE B C 1
ATOM 1366 O O . ILE B 1 74 ? -14.922 -11.289 5.457 1 97.12 74 ILE B O 1
ATOM 1370 N N . GLU B 1 75 ? -13.844 -9.484 5.875 1 95.88 75 GLU B N 1
ATOM 1371 C CA . GLU B 1 75 ? -14.445 -9.273 7.188 1 95.88 75 GLU B CA 1
ATOM 1372 C C . GLU B 1 75 ? -14.969 -7.848 7.328 1 95.88 75 GLU B C 1
ATOM 1374 O O . GLU B 1 75 ? -15.008 -7.098 6.352 1 95.88 75 GLU B O 1
ATOM 1379 N N . GLU B 1 76 ? -15.43 -7.477 8.453 1 94.75 76 GLU B N 1
ATOM 1380 C CA . GLU B 1 76 ? -16.062 -6.18 8.688 1 94.75 76 GLU B CA 1
ATOM 1381 C C . GLU B 1 76 ? -15.125 -5.031 8.336 1 94.75 76 GLU B C 1
ATOM 1383 O O . GLU B 1 76 ? -15.523 -4.086 7.648 1 94.75 76 GLU B O 1
ATOM 1388 N N . GLU B 1 77 ? -13.844 -5.184 8.789 1 95.5 77 GLU B N 1
ATOM 1389 C CA . GLU B 1 77 ? -12.93 -4.062 8.586 1 95.5 77 GLU B CA 1
ATOM 1390 C C . GLU B 1 77 ? -11.672 -4.504 7.848 1 95.5 77 GLU B C 1
ATOM 1392 O O . GLU B 1 77 ? -10.68 -3.77 7.801 1 95.5 77 GLU B O 1
ATOM 1397 N N . THR B 1 78 ? -11.727 -5.73 7.367 1 96.75 78 THR B N 1
ATOM 1398 C CA . THR B 1 78 ? -10.539 -6.242 6.695 1 96.75 78 THR B CA 1
ATOM 1399 C C . THR B 1 78 ? -10.914 -6.941 5.391 1 96.75 78 THR B C 1
ATOM 1401 O O . THR B 1 78 ? -11.867 -7.719 5.352 1 96.75 78 THR B O 1
ATOM 1404 N N . ILE B 1 79 ? -10.195 -6.605 4.258 1 98.06 79 ILE B N 1
ATOM 1405 C CA . ILE B 1 79 ? -10.305 -7.293 2.977 1 98.06 79 ILE B CA 1
ATOM 1406 C C . ILE B 1 79 ? -8.922 -7.75 2.516 1 98.06 79 ILE B C 1
ATOM 1408 O O . ILE B 1 79 ? -7.949 -7.004 2.623 1 98.06 79 ILE B O 1
ATOM 1412 N N . ILE B 1 80 ? -8.82 -8.969 2.125 1 98.25 80 ILE B N 1
ATOM 1413 C CA . ILE B 1 80 ? -7.594 -9.461 1.499 1 98.25 80 ILE B CA 1
ATOM 1414 C C . ILE B 1 80 ? -7.867 -9.805 0.035 1 98.25 80 ILE B C 1
ATOM 1416 O O . ILE B 1 80 ? -8.758 -10.594 -0.27 1 98.25 80 ILE B O 1
ATOM 1420 N N . VAL B 1 81 ? -7.098 -9.203 -0.812 1 98 81 VAL B N 1
ATOM 1421 C CA . VAL B 1 81 ? -7.273 -9.398 -2.248 1 98 81 VAL B CA 1
ATOM 1422 C C . VAL B 1 81 ? -6.02 -10.047 -2.838 1 98 81 VAL B C 1
ATOM 1424 O O . VAL B 1 81 ? -4.898 -9.664 -2.498 1 98 81 VAL B O 1
ATOM 1427 N N . SER B 1 82 ? -6.25 -11.039 -3.633 1 97.94 82 SER B N 1
ATOM 1428 C CA . SER B 1 82 ? -5.172 -11.656 -4.395 1 97.94 82 SER B CA 1
ATOM 1429 C C . SER B 1 82 ? -5.258 -11.297 -5.875 1 97.94 82 SER B C 1
ATOM 1431 O O . SER B 1 82 ? -6.281 -10.789 -6.336 1 97.94 82 SER B O 1
ATOM 1433 N N . GLY B 1 83 ? -4.25 -11.555 -6.621 1 97.44 83 GLY B N 1
ATOM 1434 C CA . GLY B 1 83 ? -4.078 -11.219 -8.023 1 97.44 83 GLY B CA 1
ATOM 1435 C C . GLY B 1 83 ? -2.736 -10.578 -8.328 1 97.44 83 GLY B C 1
ATOM 1436 O O . GLY B 1 83 ? -1.792 -10.703 -7.543 1 97.44 83 GLY B O 1
ATOM 1437 N N . THR B 1 84 ? -2.658 -9.992 -9.547 1 97.19 84 THR B N 1
ATOM 1438 C CA . THR B 1 84 ? -1.489 -9.195 -9.898 1 97.19 84 THR B CA 1
ATOM 1439 C C . THR B 1 84 ? -1.843 -7.715 -9.945 1 97.19 84 THR B C 1
ATOM 1441 O O . THR B 1 84 ? -2.494 -7.258 -10.883 1 97.19 84 THR B O 1
ATOM 1444 N N . PHE B 1 85 ? -1.384 -7.027 -8.93 1 95.19 85 PHE B N 1
ATOM 1445 C CA . PHE B 1 85 ? -1.739 -5.621 -8.805 1 95.19 85 PHE B CA 1
ATOM 1446 C C . PHE B 1 85 ? -0.837 -4.754 -9.672 1 95.19 85 PHE B C 1
ATOM 1448 O O . PHE B 1 85 ? 0.365 -5.004 -9.773 1 95.19 85 PHE B O 1
ATOM 1455 N N . ASN B 1 86 ? -1.418 -3.641 -10.227 1 95.19 86 ASN B N 1
ATOM 1456 C CA . ASN B 1 86 ? -0.694 -2.711 -11.086 1 95.19 86 ASN B CA 1
ATOM 1457 C C . ASN B 1 86 ? -0.661 -1.307 -10.492 1 95.19 86 ASN B C 1
ATOM 1459 O O . ASN B 1 86 ? 0.4 -0.684 -10.422 1 95.19 86 ASN B O 1
ATOM 1463 N N . THR B 1 87 ? -1.846 -0.871 -10.148 1 96.5 87 THR B N 1
ATOM 1464 C CA . THR B 1 87 ? -1.958 0.513 -9.703 1 96.5 87 THR B CA 1
ATOM 1465 C C . THR B 1 87 ? -2.934 0.625 -8.531 1 96.5 87 THR B C 1
ATOM 1467 O O . THR B 1 87 ? -3.973 -0.039 -8.516 1 96.5 87 THR B O 1
ATOM 1470 N N . ILE B 1 88 ? -2.623 1.448 -7.555 1 96.38 88 ILE B N 1
ATOM 1471 C CA . ILE B 1 88 ? -3.506 1.859 -6.469 1 96.38 88 ILE B CA 1
ATOM 1472 C C . ILE B 1 88 ? -3.627 3.381 -6.449 1 96.38 88 ILE B C 1
ATOM 1474 O O . ILE B 1 88 ? -2.625 4.09 -6.566 1 96.38 88 ILE B O 1
ATOM 1478 N N . TYR B 1 89 ? -4.793 3.896 -6.336 1 96.62 89 TYR B N 1
ATOM 1479 C CA . TYR B 1 89 ? -4.902 5.352 -6.262 1 96.62 89 TYR B CA 1
ATOM 1480 C C . TYR B 1 89 ? -6.098 5.766 -5.414 1 96.62 89 TYR B C 1
ATOM 1482 O O . TYR B 1 89 ? -7.074 5.02 -5.297 1 96.62 89 TYR B O 1
ATOM 1490 N N . TYR B 1 90 ? -5.945 6.867 -4.844 1 95.81 90 TYR B N 1
ATOM 1491 C CA . TYR B 1 90 ? -7.012 7.484 -4.066 1 95.81 90 TYR B CA 1
ATOM 1492 C C . TYR B 1 90 ? -7.836 8.438 -4.926 1 95.81 90 TYR B C 1
ATOM 1494 O O . TYR B 1 90 ? -7.281 9.18 -5.742 1 95.81 90 TYR B O 1
ATOM 1502 N N . GLY B 1 91 ? -9.055 8.43 -4.723 1 92.38 91 GLY B N 1
ATOM 1503 C CA . GLY B 1 91 ? -9.922 9.336 -5.449 1 92.38 91 GLY B CA 1
ATOM 1504 C C . GLY B 1 91 ? -10.234 8.859 -6.859 1 92.38 91 GLY B C 1
ATOM 1505 O O . GLY B 1 91 ? -10.484 7.676 -7.082 1 92.38 91 GLY B O 1
ATOM 1506 N N . GLU B 1 92 ? -10.438 9.898 -7.789 1 81.81 92 GLU B N 1
ATOM 1507 C CA . GLU B 1 92 ? -10.773 9.594 -9.172 1 81.81 92 GLU B CA 1
ATOM 1508 C C . GLU B 1 92 ? -9.539 9.672 -10.07 1 81.81 92 GLU B C 1
ATOM 1510 O O . GLU B 1 92 ? -8.594 10.398 -9.773 1 81.81 92 GLU B O 1
ATOM 1515 N N . LYS B 1 93 ? -9.305 8.594 -10.914 1 73.81 93 LYS B N 1
ATOM 1516 C CA . LYS B 1 93 ? -8.172 8.609 -11.836 1 73.81 93 LYS B CA 1
ATOM 1517 C C . LYS B 1 93 ? -8.172 9.875 -12.68 1 73.81 93 LYS B C 1
ATOM 1519 O O . LYS B 1 93 ? -9.227 10.312 -13.156 1 73.81 93 LYS B O 1
ATOM 1524 N N . SER B 1 94 ? -7.23 10.836 -12.438 1 58.72 94 SER B N 1
ATOM 1525 C CA . SER B 1 94 ? -7.207 12.039 -13.258 1 58.72 94 SER B CA 1
ATOM 1526 C C . SER B 1 94 ? -7.191 11.688 -14.742 1 58.72 94 SER B C 1
ATOM 1528 O O . SER B 1 94 ? -6.484 10.766 -15.164 1 58.72 94 SER B O 1
ATOM 1530 N N . HIS B 1 95 ? -8.273 11.484 -15.43 1 50.41 95 HIS B N 1
ATOM 1531 C CA . HIS B 1 95 ? -8.344 11.406 -16.891 1 50.41 95 HIS B CA 1
ATOM 1532 C C . HIS B 1 95 ? -7.496 12.492 -17.531 1 50.41 95 HIS B C 1
ATOM 1534 O O . HIS B 1 95 ? -7.527 12.664 -18.75 1 50.41 95 HIS B O 1
ATOM 1540 N N . GLU B 1 96 ? -6.352 12.945 -17.016 1 41.12 96 GLU B N 1
ATOM 1541 C CA . GLU B 1 96 ? -5.91 13.883 -18.031 1 41.12 96 GLU B CA 1
ATOM 1542 C C . GLU B 1 96 ? -5.391 13.148 -19.266 1 41.12 96 GLU B C 1
ATOM 1544 O O . GLU B 1 96 ? -4.902 12.023 -19.172 1 41.12 96 GLU B O 1
#

Foldseek 3Di:
DVVVVVVVCVVVCVVVVPDPCVPPLFWDWDDDQQFKIKIFSWQAWDDDDQAKTWTHHPVAIKMWGFHRKDWDDDDRGMTMIGHGTDDIDGDDDPPD/DVVVVVVVCVVVCVVVVPDPCVPPLFWDWDDDQQFKIKIFSWQAWDDDDQAKTWTHHPVAIKMWGFHRKDWDDDDRGMTMIGHGTDDIDGDDDPPD

InterPro domains:
  IPR022476 Spore protein YabP/YqfC [PF07873] (27-94)
  IPR022477 Sporulation protein YqfC [TIGR02856] (9-91)
  IPR038705 YabP superfamily [G3DSA:2.60.40.2000] (35-90)

Secondary structure (DSSP, 8-state):
-HHHHHHHHHHHHHHHT--HHHHH---EEEEETTTEEEEES---EEEE-SSEEEE--TTS-EEEEEEEEEEEEE-SSEEEEEEEEEEEEESS----/-HHHHHHHHHHHHHHHT--HHHHH---EEEEETTTEEEEES---EEEE-SSEEEE--TTS-EEEEEEEEEEEEE-SSEEEEEEEEEEEEESS----

pLDDT: mean 84.51, std 18.91, range [41.12, 98.25]

Radius of gyration: 18.24 Å; Cα contacts (8 Å, |Δi|>4): 404; chains: 2; bounding box: 37×58×50 Å

Sequence (192 aa):
MENKFKNRKNEVIKKLNLPKEVMTGEPKITIIGKEEINIENHKGIIKFDDNFISLNSTIGRLTIEGTGLEILYIEEETIIVSGTFNTIYYGEKSHEMENKFKNRKNEVIKKLNLPKEVMTGEPKITIIGKEEINIENHKGIIKFDDNFISLNSTIGRLTIEGTGLEILYIEEETIIVSGTFNTIYYGEKSHE